Protein AF-A0A953S357-F1 (afdb_monomer)

Nearest PDB structures (foldseek):
  6xu2-assembly1_A  TM=4.384E-01  e=5.415E+00  Homo sapiens
  8tj5-assembly1_P  TM=4.574E-01  e=7.439E+00  Saccharomyces cerevisiae

Secondary structure (DSSP, 8-state):
-PPP-TT-S-HHHH-SEEEEEEEEEEE-PPPPTTSEEEEEEEEEEEEEEES--BT-SEEEEEEEEEEPPPTT-------GGGSS---TT-EEEEEE--S--BHHHHHSTTTEEEEEEHHHHHHHHHHHHHHHHH---HHHHHHHHHHTGGG--HHHHHHHHHHTTTTTTTSHHHHHHHHHHHH-TTS-HHHHHHHHHHHHHHHHH-TT--HHHHHHHHHHHHHHHT-GGGHHHHHHIIIIIHHHHHTTTSS-PPPHHHHTTT-TTHHHHHHHHHHH--SSS--HHHHHHHH--

Foldseek 3Di:
DAEADCPAPQLLRNFQWKFKKAWADKDWDDADPQQKTKIKTKIFTDDTLHHAADVRTDIEIDIDIAGEADPVRDDDPGFQVNVDDRDHGFIKMFGFDDPDRHPNVRRDRVGTPHIDGCQQPVVLSVVSVVCVVVVDQQLVVLQVCLVVQLVDHQSNLSVVLSCCVVNPCLDPSNVVSLLSSLLRLNHAQNSNVSSVVSLVCCCPPPPSDDPLSLLVVLLSLLSLLVHPNNVVCNQCSQAPVNCVSQVQPHPRGNALCNSCVVPVPSLVSSLVSLVPDDDDHDSVSVNVRSPDD

Radius of gyration: 22.9 Å; Cα contacts (8 Å, |Δi|>4): 482; chains: 1; bounding box: 54×47×58 Å

Mean predicted aligned error: 4.71 Å

Solvent-accessible surface area (backbone atoms only — not comparable to full-atom values): 16093 Å² total; per-residue (Å²): 104,63,64,75,37,82,88,47,87,15,65,73,30,30,24,48,31,30,32,37,33,32,28,71,38,64,50,65,66,76,69,41,97,85,40,34,37,65,28,40,41,32,32,34,44,73,42,72,79,34,63,71,47,63,76,64,60,51,79,39,69,52,68,38,78,30,44,63,80,48,92,88,66,55,85,65,91,62,51,35,73,34,77,50,92,82,48,64,70,43,46,32,35,41,30,11,52,60,90,62,35,44,58,55,57,40,71,28,66,89,15,32,70,41,62,41,50,32,94,70,39,49,70,36,56,51,50,48,33,48,46,53,63,68,59,63,58,44,36,59,50,29,53,58,42,43,82,47,27,65,73,59,40,53,71,38,46,40,39,52,47,69,41,35,73,84,48,43,49,74,41,68,65,27,39,53,22,50,48,51,35,61,64,32,70,56,31,42,60,70,38,36,51,54,50,48,53,38,55,49,48,47,66,77,68,43,97,67,68,55,72,68,57,57,24,54,49,53,53,48,53,44,55,38,59,65,33,76,67,36,55,94,46,38,53,53,39,57,61,42,51,48,37,62,73,36,24,64,97,53,95,68,53,61,52,48,59,69,48,28,62,91,38,72,70,51,55,59,50,41,52,51,42,56,68,69,59,81,70,91,51,71,55,62,69,60,55,52,46,68,67,47,126

pLDDT: mean 93.26, std 6.75, range [57.62, 98.44]

Structure (mmCIF, N/CA/C/O backbone):
data_AF-A0A953S357-F1
#
_entry.id   AF-A0A953S357-F1
#
loop_
_atom_site.group_PDB
_atom_site.id
_atom_site.type_symbol
_atom_site.label_atom_id
_atom_site.label_alt_id
_atom_site.label_comp_id
_atom_site.label_asym_id
_atom_site.label_entity_id
_atom_site.label_seq_id
_atom_site.pdbx_PDB_ins_code
_atom_site.Cartn_x
_atom_site.Cartn_y
_atom_site.Cartn_z
_atom_site.occupancy
_atom_site.B_iso_or_equiv
_atom_site.auth_seq_id
_atom_site.auth_comp_id
_atom_site.auth_asym_id
_atom_site.auth_atom_id
_atom_site.pdbx_PDB_model_num
ATOM 1 N N . MET A 1 1 ? -4.540 -18.378 9.657 1.00 87.56 1 MET A N 1
ATOM 2 C CA . MET A 1 1 ? -4.476 -17.196 10.551 1.00 87.56 1 MET A CA 1
ATOM 3 C C . MET A 1 1 ? -3.416 -16.255 9.998 1.00 87.56 1 MET A C 1
ATOM 5 O O . MET A 1 1 ? -2.389 -16.754 9.560 1.00 87.56 1 MET A O 1
ATOM 9 N N . ILE A 1 2 ? -3.645 -14.935 9.983 1.00 96.12 2 ILE A N 1
ATOM 10 C CA . ILE A 1 2 ? -2.621 -13.978 9.526 1.00 96.12 2 ILE A CA 1
ATOM 11 C C . ILE A 1 2 ? -1.460 -13.971 10.523 1.00 96.12 2 ILE A C 1
ATOM 13 O O . ILE A 1 2 ? -1.681 -13.749 11.712 1.00 96.12 2 ILE A O 1
ATOM 17 N N . ARG A 1 3 ? -0.229 -14.179 10.051 1.00 95.19 3 ARG A N 1
ATOM 18 C CA . ARG A 1 3 ? 0.970 -14.140 10.902 1.00 95.19 3 ARG A CA 1
ATOM 19 C C . ARG A 1 3 ? 1.281 -12.730 11.431 1.00 95.19 3 ARG A C 1
ATOM 21 O O . ARG A 1 3 ? 0.863 -11.718 10.861 1.00 95.19 3 ARG A O 1
ATOM 28 N N . LEU A 1 4 ? 2.028 -12.658 12.530 1.00 96.50 4 LEU A N 1
ATOM 29 C CA . LEU A 1 4 ? 2.524 -11.410 13.118 1.00 96.50 4 LEU A CA 1
ATOM 30 C C . LEU A 1 4 ? 3.978 -11.172 12.691 1.00 96.50 4 LEU A C 1
ATOM 32 O O . LEU A 1 4 ? 4.822 -12.038 12.898 1.00 96.50 4 LEU A O 1
ATOM 36 N N . VAL A 1 5 ? 4.267 -9.995 12.133 1.00 96.19 5 VAL A N 1
ATOM 37 C CA . VAL A 1 5 ? 5.635 -9.540 11.822 1.00 96.19 5 VAL A CA 1
ATOM 38 C C . VAL A 1 5 ? 5.816 -8.153 12.451 1.00 96.19 5 VAL A C 1
ATOM 40 O O . VAL A 1 5 ? 5.382 -7.168 11.853 1.00 96.19 5 VAL A O 1
ATOM 43 N N . PRO A 1 6 ? 6.380 -8.055 13.672 1.00 93.25 6 PRO A N 1
ATOM 44 C CA . PRO A 1 6 ? 6.343 -6.829 14.479 1.00 93.25 6 PRO A CA 1
ATOM 45 C C . PRO A 1 6 ? 6.944 -5.581 13.826 1.00 93.25 6 PRO A C 1
ATOM 47 O O . PRO A 1 6 ? 6.448 -4.483 14.094 1.00 93.25 6 PRO A O 1
ATOM 50 N N . ASP A 1 7 ? 7.963 -5.770 12.983 1.00 93.00 7 ASP A N 1
ATOM 51 C CA . ASP A 1 7 ? 8.730 -4.706 12.320 1.00 93.00 7 ASP A CA 1
ATOM 52 C C . ASP A 1 7 ? 8.303 -4.480 10.860 1.00 93.00 7 ASP A C 1
ATOM 54 O O . ASP A 1 7 ? 8.946 -3.737 10.118 1.00 93.00 7 ASP A O 1
ATOM 58 N N . SER A 1 8 ? 7.214 -5.124 10.426 1.00 93.88 8 SER A N 1
ATOM 59 C CA . SER A 1 8 ? 6.689 -4.945 9.075 1.00 93.88 8 SER A CA 1
ATOM 60 C C . SER A 1 8 ? 6.067 -3.563 8.899 1.00 93.88 8 SER A C 1
ATOM 62 O O . SER A 1 8 ? 5.368 -3.050 9.777 1.00 93.88 8 SER A O 1
ATOM 64 N N . ARG A 1 9 ? 6.245 -2.981 7.709 1.00 92.38 9 ARG A N 1
ATOM 65 C CA . ARG A 1 9 ? 5.577 -1.720 7.341 1.00 92.38 9 ARG A CA 1
ATOM 66 C C . ARG A 1 9 ? 4.091 -1.925 7.068 1.00 92.38 9 ARG A C 1
ATOM 68 O O . ARG A 1 9 ? 3.310 -0.985 7.185 1.00 92.38 9 ARG A O 1
ATOM 75 N N . SER A 1 10 ? 3.680 -3.152 6.744 1.00 96.31 10 SER A N 1
ATOM 76 C CA . SER A 1 10 ? 2.277 -3.508 6.542 1.00 96.31 10 SER A CA 1
ATOM 77 C C . SER A 1 10 ? 1.540 -3.493 7.868 1.00 96.31 10 SER A C 1
ATOM 79 O O . SER A 1 10 ? 1.834 -4.287 8.766 1.00 96.31 10 SER A O 1
ATOM 81 N N . VAL A 1 11 ? 0.519 -2.639 7.967 1.00 96.81 11 VAL A N 1
ATOM 82 C CA . VAL A 1 11 ? -0.352 -2.581 9.147 1.00 96.81 11 VAL A CA 1
ATOM 83 C C . VAL A 1 11 ? -1.014 -3.938 9.441 1.00 96.81 11 VAL A C 1
ATOM 85 O O . VAL A 1 11 ? -1.115 -4.332 10.598 1.00 96.81 11 VAL A O 1
ATOM 88 N N . ILE A 1 12 ? -1.373 -4.709 8.406 1.00 98.00 12 ILE A N 1
ATOM 89 C CA . ILE A 1 12 ? -1.971 -6.046 8.555 1.00 98.00 12 ILE A CA 1
ATOM 90 C C . ILE A 1 12 ? -1.002 -7.013 9.254 1.00 98.00 12 ILE A C 1
ATOM 92 O O . ILE A 1 12 ? -1.409 -7.780 10.133 1.00 98.00 12 ILE A O 1
ATOM 96 N N . LEU A 1 13 ? 0.278 -6.999 8.867 1.00 97.19 13 LEU A N 1
ATOM 97 C CA . LEU A 1 13 ? 1.281 -7.916 9.413 1.00 97.19 13 LEU A CA 1
ATOM 98 C C . LEU A 1 13 ? 1.724 -7.518 10.822 1.00 97.19 13 LEU A C 1
ATOM 100 O O . LEU A 1 13 ? 1.810 -8.399 11.676 1.00 97.19 13 LEU A O 1
ATOM 104 N N . GLN A 1 14 ? 1.953 -6.229 11.086 1.00 96.88 14 GLN A N 1
ATOM 105 C CA . GLN A 1 14 ? 2.438 -5.760 12.395 1.00 96.88 14 GLN A CA 1
ATOM 106 C C . GLN A 1 14 ? 1.361 -5.715 13.487 1.00 96.88 14 GLN A C 1
ATOM 108 O O . GLN A 1 14 ? 1.691 -5.681 14.674 1.00 96.88 14 GLN A O 1
ATOM 113 N N . SER A 1 15 ? 0.078 -5.688 13.115 1.00 98.19 15 SER A N 1
ATOM 114 C CA . SER A 1 15 ? -1.015 -5.690 14.085 1.00 98.19 15 SER A CA 1
ATOM 115 C C . SER A 1 15 ? -1.108 -7.019 14.823 1.00 98.19 15 SER A C 1
ATOM 117 O O . SER A 1 15 ? -1.149 -8.079 14.196 1.00 98.19 15 SER A O 1
ATOM 119 N N . THR A 1 16 ? -1.197 -6.964 16.152 1.00 98.00 16 THR A N 1
ATOM 120 C CA . THR A 1 16 ? -1.493 -8.139 16.985 1.00 98.00 16 THR A CA 1
ATOM 121 C C . THR A 1 16 ? -2.975 -8.495 16.920 1.00 98.00 16 THR A C 1
ATOM 123 O O . THR A 1 16 ? -3.316 -9.674 16.919 1.00 98.00 16 THR A O 1
ATOM 126 N N . HIS A 1 17 ? -3.837 -7.484 16.770 1.00 98.00 17 HIS A N 1
ATOM 127 C CA . HIS A 1 17 ? -5.280 -7.647 16.630 1.00 98.00 17 HIS A CA 1
ATOM 128 C C . HIS A 1 17 ? -5.806 -6.836 15.449 1.00 98.00 17 HIS A C 1
ATOM 130 O O . HIS A 1 17 ? -5.358 -5.711 15.205 1.00 98.00 17 HIS A O 1
ATOM 136 N N . ILE A 1 18 ? -6.774 -7.404 14.735 1.00 98.38 18 ILE A N 1
ATOM 137 C CA . ILE A 1 18 ? -7.563 -6.697 13.728 1.00 98.38 18 ILE A CA 1
ATOM 138 C C . ILE A 1 18 ? -9.023 -7.031 13.996 1.00 98.38 18 ILE A C 1
ATOM 140 O O . ILE A 1 18 ? -9.388 -8.207 14.022 1.00 98.38 18 ILE A O 1
ATOM 144 N N . VAL A 1 19 ? -9.849 -6.012 14.203 1.00 97.50 19 VAL A N 1
ATOM 145 C CA . VAL A 1 19 ? -11.263 -6.194 14.549 1.00 97.50 19 VAL A CA 1
ATOM 146 C C . VAL A 1 19 ? -12.168 -5.358 13.665 1.00 97.50 19 VAL A C 1
ATOM 148 O O . VAL A 1 19 ? -11.816 -4.241 13.289 1.00 97.50 19 VAL A O 1
ATOM 151 N N . LEU A 1 20 ? -13.341 -5.904 13.360 1.00 97.62 20 LEU A N 1
ATOM 152 C CA . LEU A 1 20 ? -14.461 -5.179 12.779 1.00 97.62 20 LEU A CA 1
ATOM 153 C C . LEU A 1 20 ? -15.399 -4.753 13.906 1.00 97.62 20 LEU A C 1
ATOM 155 O O . LEU A 1 20 ? -15.854 -5.577 14.703 1.00 97.62 20 LEU A O 1
ATOM 159 N N . VAL A 1 21 ? -15.708 -3.465 13.952 1.00 97.31 21 VAL A N 1
ATOM 160 C CA . VAL A 1 21 ? -16.602 -2.874 14.947 1.00 97.31 21 VAL A CA 1
ATOM 161 C C . VAL A 1 21 ? -17.662 -2.025 14.263 1.00 97.31 21 VAL A C 1
ATOM 163 O O . VAL A 1 21 ? -17.455 -1.525 13.156 1.00 97.31 21 VAL A O 1
ATOM 166 N N . ARG A 1 22 ? -18.777 -1.803 14.954 1.00 97.56 22 ARG A N 1
ATOM 167 C CA . ARG A 1 22 ? -19.749 -0.768 14.598 1.00 97.56 22 ARG A CA 1
ATOM 168 C C . ARG A 1 22 ? -19.865 0.234 15.725 1.00 97.56 22 ARG A C 1
ATOM 170 O O . ARG A 1 22 ? -20.040 -0.147 16.878 1.00 97.56 22 ARG A O 1
ATOM 177 N N . VAL A 1 23 ? -19.796 1.509 15.385 1.00 97.44 23 VAL A N 1
ATOM 178 C CA . VAL A 1 23 ? -19.992 2.598 16.335 1.00 97.44 23 VAL A CA 1
ATOM 179 C C . VAL A 1 23 ? -21.466 2.653 16.718 1.00 97.44 23 VAL A C 1
ATOM 181 O O . VAL A 1 23 ? -22.320 2.852 15.857 1.00 97.44 23 VAL A O 1
ATOM 184 N N . THR A 1 24 ? -21.789 2.467 17.994 1.00 98.00 24 THR A N 1
ATOM 185 C CA . THR A 1 24 ? -23.176 2.532 18.484 1.00 98.00 24 THR A CA 1
ATOM 186 C C . THR A 1 24 ? -23.509 3.896 19.064 1.00 98.00 24 THR A C 1
ATOM 188 O O . THR A 1 24 ? -24.662 4.321 18.994 1.00 98.00 24 THR A O 1
ATOM 191 N N . ARG A 1 25 ? -22.513 4.607 19.603 1.00 97.69 25 ARG A N 1
ATOM 192 C CA . ARG A 1 25 ? -22.691 5.955 20.141 1.00 97.69 25 ARG A CA 1
ATOM 193 C C . ARG A 1 25 ? -21.384 6.734 20.119 1.00 97.69 25 ARG A C 1
ATOM 195 O O . ARG A 1 25 ? -20.327 6.194 20.436 1.00 97.69 25 ARG A O 1
ATOM 202 N N . VAL A 1 26 ? -21.482 8.023 19.812 1.00 96.81 26 VAL A N 1
ATOM 203 C CA . VAL A 1 26 ? -20.388 8.987 19.957 1.00 96.81 26 VAL A CA 1
ATOM 204 C C . VAL A 1 26 ? -20.902 10.182 20.739 1.00 96.81 26 VAL A C 1
ATOM 206 O O . VAL A 1 26 ? -21.877 10.818 20.344 1.00 96.81 26 VAL A O 1
ATOM 209 N N . GLU A 1 27 ? -20.237 10.496 21.843 1.00 96.88 27 GLU A N 1
ATOM 210 C CA . GLU A 1 27 ? -20.423 11.746 22.570 1.00 96.88 27 GLU A CA 1
ATOM 211 C C . GLU A 1 27 ? -19.130 12.545 22.473 1.00 96.88 27 GLU A C 1
ATOM 213 O O . GLU A 1 27 ? -18.151 12.259 23.163 1.00 96.88 27 GLU A O 1
ATOM 218 N N . ALA A 1 28 ? -19.115 13.539 21.594 1.00 94.56 28 ALA A N 1
ATOM 219 C CA . ALA A 1 28 ? -17.962 14.399 21.396 1.00 94.56 28 ALA A CA 1
ATOM 220 C C . ALA A 1 28 ? -18.359 15.851 21.696 1.00 94.56 28 ALA A C 1
ATOM 222 O O . ALA A 1 28 ? -19.161 16.418 20.950 1.00 94.56 28 ALA A O 1
ATOM 223 N N . PRO A 1 29 ? -17.837 16.466 22.773 1.00 94.75 29 PRO A N 1
ATOM 224 C CA . PRO A 1 29 ? -18.114 17.863 23.069 1.00 94.75 29 PRO A CA 1
ATOM 225 C C . PRO A 1 29 ? -17.507 18.782 21.999 1.00 94.75 29 PRO A C 1
ATOM 227 O O . PRO A 1 29 ? -16.741 18.353 21.125 1.00 94.75 29 PRO A O 1
ATOM 230 N N . ALA A 1 30 ? -17.849 20.070 22.076 1.00 94.38 30 ALA A N 1
ATOM 231 C CA . ALA A 1 30 ? -17.204 21.091 21.262 1.00 94.38 30 ALA A CA 1
ATOM 232 C C . ALA A 1 30 ? -15.681 21.078 21.478 1.00 94.38 30 ALA A C 1
ATOM 234 O O . ALA A 1 30 ? -15.189 20.740 22.557 1.00 94.38 30 ALA A O 1
ATOM 235 N N . TRP A 1 31 ? -14.938 21.438 20.433 1.00 93.25 31 TRP A N 1
ATOM 236 C CA . TRP A 1 31 ? -13.488 21.570 20.511 1.00 93.25 31 TRP A CA 1
ATOM 237 C C . TRP A 1 31 ? -13.097 22.649 21.523 1.00 93.25 31 TRP A C 1
ATOM 239 O O . TRP A 1 31 ? -13.702 23.721 21.558 1.00 93.25 31 TRP A O 1
ATOM 249 N N . SER A 1 32 ? -12.073 22.366 22.328 1.00 93.38 32 SER A N 1
ATOM 250 C CA . SER A 1 32 ? -11.460 23.359 23.207 1.00 93.38 32 SER A CA 1
ATOM 251 C C . SER A 1 32 ? -10.723 24.434 22.395 1.00 93.38 32 SER A C 1
ATOM 253 O O . SER A 1 32 ? -10.443 24.256 21.205 1.00 93.38 32 SER A O 1
ATOM 255 N N . ALA A 1 33 ? -10.333 25.530 23.054 1.00 90.75 33 ALA A N 1
ATOM 256 C CA . ALA A 1 33 ? -9.447 26.536 22.459 1.00 90.75 33 ALA A CA 1
ATOM 257 C C . ALA A 1 33 ? -8.092 25.940 22.019 1.00 90.75 33 ALA A C 1
ATOM 259 O O . ALA A 1 33 ? -7.505 26.383 21.037 1.00 90.75 33 ALA A O 1
ATOM 260 N N . GLU A 1 34 ? -7.638 24.877 22.689 1.00 88.62 34 GLU A N 1
ATOM 261 C CA . GLU A 1 34 ? -6.422 24.124 22.354 1.00 88.62 34 GLU A CA 1
ATOM 262 C C . GLU A 1 34 ? -6.630 23.114 21.214 1.00 88.62 34 GLU A C 1
ATOM 264 O O . GLU A 1 34 ? -5.739 22.315 20.910 1.00 88.62 34 GLU A O 1
ATOM 269 N N . ARG A 1 35 ? -7.809 23.127 20.576 1.00 90.50 35 ARG A N 1
ATOM 270 C CA . ARG A 1 35 ? -8.179 22.237 19.466 1.00 90.50 35 ARG A CA 1
ATOM 271 C C . ARG A 1 35 ? -8.125 20.754 19.843 1.00 90.50 35 ARG A C 1
ATOM 273 O O . ARG A 1 35 ? -7.852 19.888 19.008 1.00 90.50 35 ARG A O 1
ATOM 280 N N . THR A 1 36 ? -8.408 20.465 21.106 1.00 91.94 36 THR A N 1
ATOM 281 C CA . THR A 1 36 ? -8.505 19.122 21.681 1.00 91.94 36 THR A CA 1
ATOM 282 C C . THR A 1 36 ? -9.921 18.875 22.195 1.00 91.94 36 THR A C 1
ATOM 284 O O . THR A 1 36 ? -10.661 19.811 22.502 1.00 91.94 36 THR A O 1
ATOM 287 N N . ARG A 1 37 ? -10.330 17.611 22.278 1.00 93.25 37 ARG A N 1
ATOM 288 C CA . ARG A 1 37 ? -11.551 17.201 22.988 1.00 93.25 37 ARG A CA 1
ATOM 289 C C . ARG A 1 37 ? -11.425 15.765 23.477 1.00 93.25 37 ARG A C 1
ATOM 291 O O . ARG A 1 37 ? -10.661 14.995 22.905 1.00 93.25 37 ARG A O 1
ATOM 298 N N . ILE A 1 38 ? -12.203 15.394 24.487 1.00 94.94 38 ILE A N 1
ATOM 299 C CA . ILE A 1 38 ? -12.351 13.998 24.916 1.00 94.94 38 ILE A CA 1
ATOM 300 C C . ILE A 1 38 ? -13.686 13.496 24.381 1.00 94.94 38 ILE A C 1
ATOM 302 O O . ILE A 1 38 ? -14.737 13.992 24.782 1.00 94.94 38 ILE A O 1
ATOM 306 N N . ALA A 1 39 ? -13.641 12.548 23.450 1.00 94.50 39 ALA A N 1
ATOM 307 C CA . ALA A 1 39 ? -14.825 11.889 22.922 1.00 94.50 39 ALA A CA 1
ATOM 308 C C . ALA A 1 39 ? -15.055 10.570 23.664 1.00 94.50 39 ALA A C 1
ATOM 310 O O . ALA A 1 39 ? -14.130 9.769 23.817 1.00 94.50 39 ALA A O 1
ATOM 311 N N . ARG A 1 40 ? -16.294 10.326 24.094 1.00 96.00 40 ARG A N 1
ATOM 312 C CA . ARG A 1 40 ? -16.720 9.025 24.617 1.00 96.00 40 ARG A CA 1
ATOM 313 C C . ARG A 1 40 ? -17.305 8.220 23.477 1.00 96.00 40 ARG A C 1
ATOM 315 O O . ARG A 1 40 ? -18.247 8.664 22.818 1.00 96.00 40 ARG A O 1
ATOM 322 N N . ILE A 1 41 ? -16.730 7.052 23.239 1.00 96.19 41 ILE A N 1
ATOM 323 C CA . ILE A 1 41 ? -17.108 6.191 22.127 1.00 96.19 41 ILE A CA 1
ATOM 324 C C . ILE A 1 41 ? -17.646 4.886 22.695 1.00 96.19 41 ILE A C 1
ATOM 326 O O . ILE A 1 41 ? -17.040 4.257 23.564 1.00 96.19 41 ILE A O 1
ATOM 330 N N . GLU A 1 42 ? -18.800 4.486 22.174 1.00 97.19 42 GLU A N 1
ATOM 331 C CA . GLU A 1 42 ? -19.356 3.160 22.360 1.00 97.19 42 GLU A CA 1
ATOM 332 C C . GLU A 1 42 ? -19.328 2.416 21.024 1.00 97.19 42 GLU A C 1
ATOM 334 O O . GLU A 1 42 ? -19.777 2.925 19.991 1.00 97.19 42 GLU A O 1
ATOM 339 N N . LEU A 1 43 ? -18.775 1.208 21.050 1.00 96.62 43 LEU A N 1
ATOM 340 C CA . LEU A 1 43 ? -18.666 0.321 19.902 1.00 96.62 43 LEU A CA 1
ATOM 341 C C . LEU A 1 43 ? -19.316 -1.018 20.224 1.00 96.62 43 LEU A C 1
ATOM 343 O O . LEU A 1 43 ? -19.245 -1.489 21.355 1.00 96.62 43 LEU A O 1
ATOM 347 N N . ASN A 1 44 ? -19.846 -1.682 19.207 1.00 97.06 44 ASN A N 1
ATOM 348 C CA . ASN A 1 44 ? -20.120 -3.109 19.244 1.00 97.06 44 ASN A CA 1
ATOM 349 C C . ASN A 1 44 ? -19.033 -3.857 18.465 1.00 97.06 44 ASN A C 1
ATOM 351 O O . ASN A 1 44 ? -18.786 -3.544 17.295 1.00 97.06 44 ASN A O 1
ATOM 355 N N . LEU A 1 45 ? -18.397 -4.840 19.100 1.00 96.50 45 LEU A N 1
ATOM 356 C CA . LEU A 1 45 ? -17.451 -5.738 18.439 1.00 96.50 45 LEU A CA 1
ATOM 357 C C . LEU A 1 45 ? -18.223 -6.748 17.580 1.00 96.50 45 LEU A C 1
ATOM 359 O O . LEU A 1 45 ? -18.975 -7.561 18.113 1.00 96.50 45 LEU A O 1
ATOM 363 N N . ILE A 1 46 ? -18.047 -6.673 16.257 1.00 96.12 46 ILE A N 1
ATOM 364 C CA . ILE A 1 46 ? -18.747 -7.531 15.288 1.00 96.12 46 ILE A CA 1
ATOM 365 C C . ILE A 1 46 ? -17.948 -8.806 15.025 1.00 96.12 46 ILE A C 1
ATOM 367 O O . ILE A 1 46 ? -18.500 -9.901 15.068 1.00 96.12 46 ILE A O 1
ATOM 371 N N . GLU A 1 47 ? -16.662 -8.662 14.706 1.00 95.69 47 GLU A N 1
ATOM 372 C CA . GLU A 1 47 ? -15.819 -9.775 14.265 1.00 95.69 47 GLU A CA 1
ATOM 373 C C . GLU A 1 47 ? -14.364 -9.539 14.683 1.00 95.69 47 GLU A C 1
ATOM 375 O O . GLU A 1 47 ? -13.839 -8.427 14.574 1.00 95.69 47 GLU A O 1
ATOM 380 N N . VAL A 1 48 ? -13.688 -10.604 15.117 1.00 96.44 48 VAL A N 1
ATOM 381 C CA . VAL A 1 48 ? -12.234 -10.618 15.307 1.00 96.44 48 VAL A CA 1
ATOM 382 C C . VAL A 1 48 ? -11.598 -11.236 14.065 1.00 96.44 48 VAL A C 1
ATOM 384 O O . VAL A 1 48 ? -11.671 -12.442 13.853 1.00 96.44 48 VAL A O 1
ATOM 387 N N . LEU A 1 49 ? -10.979 -10.401 13.231 1.00 97.00 49 LEU A N 1
ATOM 388 C CA . LEU A 1 49 ? -10.347 -10.808 11.969 1.00 97.00 49 LEU A CA 1
ATOM 389 C C . LEU A 1 49 ? -8.931 -11.371 12.190 1.00 97.00 49 LEU A C 1
ATOM 391 O O . LEU A 1 49 ? -8.434 -12.167 11.391 1.00 97.00 49 LEU A O 1
ATOM 395 N N . LYS A 1 50 ? -8.258 -10.933 13.261 1.00 97.31 50 LYS A N 1
ATOM 396 C CA . LYS A 1 50 ? -6.928 -11.391 13.690 1.00 97.31 50 LYS A CA 1
ATOM 397 C C . LYS A 1 50 ? -6.774 -11.202 15.201 1.00 97.31 50 LYS A C 1
ATOM 399 O O . LYS A 1 50 ? -7.210 -10.178 15.726 1.00 97.31 50 LYS A O 1
ATOM 404 N N . GLY A 1 51 ? -6.075 -12.130 15.854 1.00 96.06 51 GLY A N 1
ATOM 405 C CA . GLY A 1 51 ? -5.807 -12.106 17.295 1.00 96.06 51 GLY A CA 1
ATOM 406 C C . GLY A 1 51 ? -6.899 -12.797 18.113 1.00 96.06 51 GLY A C 1
ATOM 407 O O . GLY A 1 51 ? -7.840 -13.357 17.555 1.00 96.06 51 GLY A O 1
ATOM 408 N N . GLU A 1 52 ? -6.764 -12.764 19.437 1.00 95.19 52 GLU A N 1
ATOM 409 C CA . GLU A 1 52 ? -7.713 -13.371 20.376 1.00 95.19 52 GLU A CA 1
ATOM 410 C C . GLU A 1 52 ? -8.200 -12.320 21.370 1.00 95.19 52 GLU A C 1
ATOM 412 O O . GLU A 1 52 ? -7.395 -11.645 22.007 1.00 95.19 52 GLU A O 1
ATOM 417 N N . ILE A 1 53 ? -9.518 -12.211 21.540 1.00 94.38 53 ILE A N 1
ATOM 418 C CA . ILE A 1 53 ? -10.135 -11.291 22.499 1.00 94.38 53 ILE A CA 1
ATOM 419 C C . ILE A 1 53 ? -10.958 -12.097 23.498 1.00 94.38 53 ILE A C 1
ATOM 421 O O . ILE A 1 53 ? -11.814 -12.896 23.115 1.00 94.38 53 ILE A O 1
ATOM 425 N N . VAL A 1 54 ? -10.701 -11.877 24.788 1.00 90.00 54 VAL A N 1
ATOM 426 C CA . VAL A 1 54 ? -11.482 -12.474 25.875 1.00 90.00 54 VAL A CA 1
ATOM 427 C C . VAL A 1 54 ? -12.886 -11.883 25.828 1.00 90.00 54 VAL A C 1
ATOM 429 O O . VAL A 1 54 ? -13.040 -10.664 25.837 1.00 90.00 54 VAL A O 1
ATOM 432 N N . ASN A 1 55 ? -13.902 -12.749 25.779 1.00 74.19 55 ASN A N 1
ATOM 433 C CA . ASN A 1 55 ? -15.299 -12.357 25.570 1.00 74.19 55 ASN A CA 1
ATOM 434 C C . ASN A 1 55 ? -15.465 -11.532 24.278 1.00 74.19 55 ASN A C 1
ATOM 436 O O . ASN A 1 55 ? -15.995 -10.426 24.305 1.00 74.19 55 ASN A O 1
ATOM 440 N N . GLY A 1 56 ? -14.969 -12.071 23.154 1.00 66.06 56 GLY A N 1
ATOM 441 C CA . GLY A 1 56 ? -14.840 -11.435 21.830 1.00 66.06 56 GLY A CA 1
ATOM 442 C C . GLY A 1 56 ? -16.126 -10.981 21.121 1.00 66.06 56 GLY A C 1
ATOM 443 O O . GLY A 1 56 ? -16.127 -10.841 19.902 1.00 66.06 56 GLY A O 1
ATOM 444 N N . SER A 1 57 ? -17.201 -10.727 21.861 1.00 75.56 57 SER A N 1
ATOM 445 C CA . SER A 1 57 ? -18.433 -10.103 21.388 1.00 75.56 57 SER A CA 1
ATOM 446 C C . SER A 1 57 ? -18.990 -9.192 22.476 1.00 75.56 57 SER A C 1
ATOM 448 O O . SER A 1 57 ? -19.049 -9.592 23.640 1.00 75.56 57 SER A O 1
ATOM 450 N N . GLY A 1 58 ? -19.459 -8.008 22.096 1.00 85.25 58 GLY A N 1
ATOM 451 C CA . GLY A 1 58 ? -20.193 -7.136 23.005 1.00 85.25 58 GLY A CA 1
ATOM 452 C C . GLY A 1 58 ? -19.866 -5.660 22.857 1.00 85.25 58 GLY A C 1
ATOM 453 O O . GLY A 1 58 ? -19.052 -5.236 22.032 1.00 85.25 58 GLY A O 1
ATOM 454 N N . THR A 1 59 ? -20.544 -4.882 23.693 1.00 93.50 59 THR A N 1
ATOM 455 C CA . THR A 1 59 ? -20.408 -3.433 23.753 1.00 93.50 59 THR A CA 1
ATOM 456 C C . THR A 1 59 ? -19.148 -3.039 24.517 1.00 93.50 59 THR A C 1
ATOM 458 O O . THR A 1 59 ? -18.939 -3.460 25.654 1.00 93.50 59 THR A O 1
ATOM 461 N N . VAL A 1 60 ? -18.335 -2.180 23.911 1.00 94.31 60 VAL A N 1
ATOM 462 C CA . VAL A 1 60 ? -17.109 -1.629 24.489 1.00 94.31 60 VAL A CA 1
ATOM 463 C C . VAL A 1 60 ? -17.254 -0.119 24.590 1.00 94.31 60 VAL A C 1
ATOM 465 O O . VAL A 1 60 ? -17.613 0.541 23.617 1.00 94.31 60 VAL A O 1
ATOM 468 N N . ARG A 1 61 ? -16.963 0.428 25.771 1.00 94.75 61 ARG A N 1
ATOM 469 C CA . ARG A 1 61 ? -16.977 1.868 26.052 1.00 94.75 61 ARG A CA 1
ATOM 470 C C . ARG A 1 61 ? -15.587 2.322 26.441 1.00 94.75 61 ARG A C 1
ATOM 472 O O . ARG A 1 61 ? -14.949 1.681 27.273 1.00 94.75 61 ARG A O 1
ATOM 479 N N . PHE A 1 62 ? -15.141 3.423 25.862 1.00 93.31 62 PHE A N 1
ATOM 480 C CA . PHE A 1 62 ? -13.857 4.027 26.187 1.00 93.31 62 PHE A CA 1
ATOM 481 C C . PHE A 1 62 ? -13.861 5.507 25.814 1.00 93.31 62 PHE A C 1
ATOM 483 O O . PHE A 1 62 ? -14.718 5.991 25.070 1.00 93.31 62 PHE A O 1
ATOM 490 N N . GLU A 1 63 ? -12.891 6.228 26.358 1.00 94.00 63 GLU A N 1
ATOM 491 C CA . GLU A 1 63 ? -12.656 7.629 26.044 1.00 94.00 63 GLU A CA 1
ATOM 492 C C . GLU A 1 63 ? -11.427 7.751 25.145 1.00 94.00 63 GLU A C 1
ATOM 494 O O . GLU A 1 63 ? -10.446 7.016 25.299 1.00 94.00 63 GLU A O 1
ATOM 499 N N . VAL A 1 64 ? -11.482 8.682 24.197 1.00 93.25 64 VAL A N 1
ATOM 500 C CA . VAL A 1 64 ? -10.349 9.033 23.343 1.00 93.25 64 VAL A CA 1
ATOM 501 C C . VAL A 1 64 ? -10.153 10.536 23.331 1.00 93.25 64 VAL A C 1
ATOM 503 O O . VAL A 1 64 ? -11.097 11.313 23.185 1.00 93.25 64 VAL A O 1
ATOM 506 N N . THR A 1 65 ? -8.903 10.955 23.435 1.00 92.69 65 THR A N 1
ATOM 507 C CA . THR A 1 65 ? -8.510 12.340 23.218 1.00 92.69 65 THR A CA 1
ATOM 508 C C . THR A 1 65 ? -8.383 12.563 21.721 1.00 92.69 65 THR A C 1
ATOM 510 O O . THR A 1 65 ? -7.502 11.994 21.086 1.00 92.69 65 THR A O 1
ATOM 513 N N . GLN A 1 66 ? -9.236 13.394 21.137 1.00 91.38 66 GLN A N 1
ATOM 514 C CA . GLN A 1 66 ? -9.115 13.812 19.744 1.00 91.38 66 GLN A CA 1
ATOM 515 C C . GLN A 1 66 ? -8.406 15.162 19.645 1.00 91.38 66 GLN A C 1
ATOM 517 O O . GLN A 1 66 ? -8.541 16.011 20.531 1.00 91.38 66 GLN A O 1
ATOM 522 N N . ARG A 1 67 ? -7.680 15.373 18.545 1.00 90.31 67 ARG A N 1
ATOM 523 C CA . ARG A 1 67 ? -6.992 16.631 18.241 1.00 90.31 67 ARG A CA 1
ATOM 524 C C . ARG A 1 67 ? -7.208 17.028 16.784 1.00 90.31 67 ARG A C 1
ATOM 526 O O . ARG A 1 67 ? -7.056 16.192 15.896 1.00 90.31 67 ARG A O 1
ATOM 533 N N . LEU A 1 68 ? -7.558 18.289 16.530 1.00 87.31 68 LEU A N 1
ATOM 534 C CA . LEU A 1 68 ? -7.595 18.797 15.155 1.00 87.31 68 LEU A CA 1
ATOM 535 C C . LEU A 1 68 ? -6.170 18.949 14.606 1.00 87.31 68 LEU A C 1
ATOM 537 O O . LEU A 1 68 ? -5.251 19.218 15.382 1.00 87.31 68 LEU A O 1
ATOM 541 N N . PRO A 1 69 ? -5.987 18.854 13.277 1.00 82.06 69 PRO A N 1
ATOM 542 C CA . PRO A 1 69 ? -4.728 19.218 12.637 1.00 82.06 69 PRO A CA 1
ATOM 543 C C . PRO A 1 69 ? -4.276 20.622 13.045 1.00 82.06 69 PRO A C 1
ATOM 545 O O . PRO A 1 69 ? -5.115 21.495 13.292 1.00 82.06 69 PRO A O 1
ATOM 548 N N . ASP A 1 70 ? -2.965 20.836 13.095 1.00 77.50 70 ASP A N 1
ATOM 549 C CA . ASP A 1 70 ? -2.384 22.156 13.318 1.00 77.50 70 ASP A CA 1
ATOM 550 C C . ASP A 1 70 ? -2.763 23.102 12.158 1.00 77.50 70 ASP A C 1
ATOM 552 O O . ASP A 1 70 ? -2.705 22.682 10.997 1.00 77.50 70 ASP A O 1
ATOM 556 N N . PRO A 1 71 ? -3.193 24.350 12.425 1.00 75.19 71 PRO A N 1
ATOM 557 C CA . PRO A 1 71 ? -3.498 25.314 11.367 1.00 75.19 71 PRO A CA 1
ATOM 558 C C . PRO A 1 71 ? -2.289 25.676 10.490 1.00 75.19 71 PRO A C 1
ATOM 560 O O . PRO A 1 71 ? -2.485 26.005 9.323 1.00 75.19 71 PRO A O 1
ATOM 563 N N . GLU A 1 72 ? -1.065 25.580 11.009 1.00 77.00 72 GLU A N 1
ATOM 564 C CA . GLU A 1 72 ? 0.181 25.813 10.266 1.00 77.00 72 GLU A CA 1
ATOM 565 C C . GLU A 1 72 ? 0.620 24.576 9.459 1.00 77.00 72 GLU A C 1
ATOM 567 O O . GLU A 1 72 ? 1.644 24.591 8.780 1.00 77.00 72 GLU A O 1
ATOM 572 N N . GLY A 1 73 ? -0.168 23.493 9.495 1.00 65.38 73 GLY A N 1
ATOM 573 C CA . GLY A 1 73 ? 0.068 22.288 8.702 1.00 65.38 73 GLY A CA 1
ATOM 574 C C . GLY A 1 73 ? 1.154 21.370 9.260 1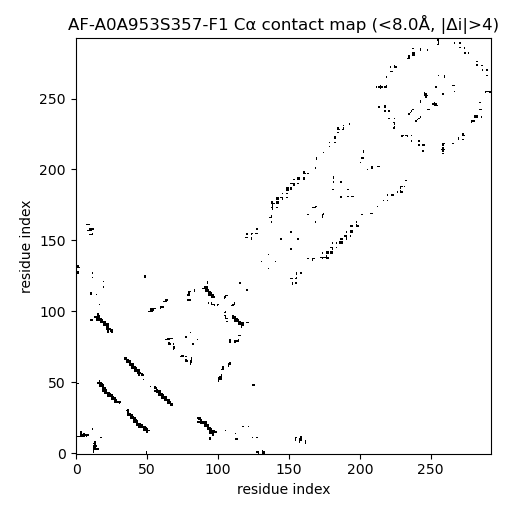.00 65.38 73 GLY A C 1
ATOM 575 O O . GLY A 1 73 ? 1.495 20.375 8.616 1.00 65.38 73 GLY A O 1
ATOM 576 N N . TYR A 1 74 ? 1.682 21.651 10.456 1.00 66.06 74 TYR A N 1
ATOM 577 C CA . TYR A 1 74 ? 2.623 20.747 11.103 1.00 66.06 74 TYR A CA 1
ATOM 578 C C . TYR A 1 74 ? 1.934 19.425 11.477 1.00 66.06 74 TYR A C 1
ATOM 580 O O . TYR A 1 74 ? 0.860 19.425 12.091 1.00 66.06 74 TYR A O 1
ATOM 588 N N . PRO A 1 75 ? 2.538 18.273 11.136 1.00 57.62 75 PRO A N 1
ATOM 589 C CA . PRO A 1 75 ? 2.001 16.975 11.499 1.00 57.62 75 PRO A CA 1
ATOM 590 C C . PRO A 1 75 ? 2.191 16.757 13.003 1.00 57.62 75 PRO A C 1
ATOM 592 O O . PRO A 1 75 ? 3.194 16.200 13.446 1.00 57.62 75 PRO A O 1
ATOM 595 N N . TYR A 1 76 ? 1.224 17.182 13.815 1.00 58.53 76 TYR A N 1
ATOM 596 C CA . TYR A 1 76 ? 1.124 16.654 15.171 1.00 58.53 76 TYR A CA 1
ATOM 597 C C . TYR A 1 76 ? 0.884 15.141 15.080 1.00 58.53 76 TYR A C 1
ATOM 599 O O . TYR A 1 76 ? 0.122 14.708 14.208 1.00 58.53 76 TYR A O 1
ATOM 607 N N . PRO A 1 77 ? 1.490 14.317 15.958 1.00 60.59 77 PRO A N 1
ATOM 608 C CA . PRO A 1 77 ? 1.139 12.909 16.062 1.00 60.59 77 PRO A CA 1
ATOM 609 C C . PRO A 1 77 ? -0.313 12.796 16.535 1.00 60.59 77 PRO A C 1
ATOM 611 O O . PRO A 1 77 ? -0.618 12.722 17.724 1.00 60.59 77 PRO A O 1
ATOM 614 N N . ASN A 1 78 ? -1.226 12.821 15.573 1.00 67.25 78 ASN A N 1
ATOM 615 C CA . ASN A 1 78 ? -2.624 12.538 15.785 1.00 67.25 78 ASN A CA 1
ATOM 616 C C . ASN A 1 78 ? -2.749 11.032 15.999 1.00 67.25 78 ASN A C 1
ATOM 618 O O . ASN A 1 78 ? -2.268 10.228 15.199 1.00 67.25 78 ASN A O 1
ATOM 622 N N . ASN A 1 79 ? -3.388 10.638 17.098 1.00 83.75 79 ASN A N 1
ATOM 623 C CA . ASN A 1 79 ? -3.770 9.242 17.266 1.00 83.75 79 ASN A CA 1
ATOM 624 C C . ASN A 1 79 ? -4.761 8.833 16.161 1.00 83.75 79 ASN A C 1
ATOM 626 O O . ASN A 1 79 ? -5.406 9.676 15.530 1.00 83.75 79 ASN A O 1
ATOM 630 N N . CYS A 1 80 ? -4.907 7.525 15.946 1.00 87.94 80 CYS A N 1
ATOM 631 C CA . CYS A 1 80 ? -5.770 6.985 14.892 1.00 87.94 80 CYS A CA 1
ATOM 632 C C . CYS A 1 80 ? -7.214 7.538 14.957 1.00 87.94 80 CYS A C 1
ATOM 634 O O . CYS A 1 80 ? -7.819 7.797 13.917 1.00 87.94 80 CYS A O 1
ATOM 636 N N . TRP A 1 81 ? -7.727 7.802 16.165 1.00 91.31 81 TRP A N 1
ATOM 637 C CA . TRP A 1 81 ? -9.077 8.305 16.437 1.00 91.31 81 TRP A CA 1
ATOM 638 C C . TRP A 1 81 ? -9.278 9.786 16.102 1.00 91.31 81 TRP A C 1
ATOM 640 O O . TRP A 1 81 ? -10.415 10.233 15.985 1.00 91.31 81 TRP A O 1
ATOM 650 N N . SER A 1 82 ? -8.201 10.553 15.943 1.00 89.38 82 SER A N 1
ATOM 651 C CA . SER A 1 82 ? -8.254 11.965 15.538 1.00 89.38 82 SER A CA 1
ATOM 652 C C . SER A 1 82 ? -8.298 12.136 14.018 1.00 89.38 82 SER A C 1
ATOM 654 O O . SER A 1 82 ? -8.676 13.192 13.524 1.00 89.38 82 SER A O 1
ATOM 656 N N . SER A 1 83 ? -7.893 11.104 13.273 1.00 81.50 83 SER A N 1
ATOM 657 C CA . SER A 1 83 ? -7.770 11.146 11.810 1.00 81.50 83 SER A CA 1
ATOM 658 C C . SER A 1 83 ? -9.049 10.777 11.054 1.00 81.50 83 SER A C 1
ATOM 660 O O . SER A 1 83 ? -9.075 10.864 9.830 1.00 81.50 83 SER A O 1
ATOM 662 N N . GLN A 1 84 ? -10.087 10.327 11.762 1.00 82.94 84 GLN A N 1
ATOM 663 C CA . GLN A 1 84 ? -11.336 9.844 11.179 1.00 82.94 84 GLN A CA 1
ATOM 664 C C . GLN A 1 84 ? -12.518 10.594 11.785 1.00 82.94 84 GLN A C 1
ATOM 666 O O . GLN A 1 84 ? -12.568 10.798 13.000 1.00 82.94 84 GLN A O 1
ATOM 671 N N . ASP A 1 85 ? -13.485 10.961 10.946 1.00 84.38 85 ASP A N 1
ATOM 672 C CA . ASP A 1 85 ? -14.784 11.419 11.427 1.00 84.38 85 ASP A CA 1
ATOM 673 C C . ASP A 1 85 ? -15.605 10.200 11.865 1.00 84.38 85 ASP A C 1
ATOM 675 O O . ASP A 1 85 ? -16.114 9.432 11.047 1.00 84.38 85 ASP A O 1
ATOM 679 N N . VAL A 1 86 ? -15.647 9.959 13.174 1.00 88.38 86 VAL A N 1
ATOM 680 C CA . VAL A 1 86 ? -16.323 8.797 13.755 1.00 88.38 86 VAL A CA 1
ATOM 681 C C . VAL A 1 86 ? -17.775 9.161 14.019 1.00 88.38 86 VAL A C 1
ATOM 683 O O . VAL A 1 86 ? -18.073 9.957 14.908 1.00 88.38 86 VAL A O 1
ATOM 686 N N . GLN A 1 87 ? -18.677 8.546 13.260 1.00 93.62 87 GLN A N 1
ATOM 687 C CA . GLN A 1 87 ? -20.117 8.764 13.361 1.00 93.62 87 GLN A CA 1
ATOM 688 C C . GLN A 1 87 ? -20.824 7.515 13.887 1.00 93.62 87 GLN A C 1
ATOM 690 O O . GLN A 1 87 ? -20.398 6.386 13.636 1.00 93.62 87 GLN A O 1
ATOM 695 N N . THR A 1 88 ? -21.937 7.708 14.594 1.00 96.56 88 THR A N 1
ATOM 696 C CA . THR A 1 88 ? -22.822 6.605 14.985 1.00 96.56 88 THR A CA 1
ATOM 697 C C . THR A 1 88 ? -23.283 5.830 13.748 1.00 96.56 88 THR A C 1
ATOM 699 O O . THR A 1 88 ? -23.671 6.417 12.744 1.00 96.56 88 THR A O 1
ATOM 702 N N . GLY A 1 89 ? -23.246 4.501 13.825 1.00 96.94 89 GLY A N 1
ATOM 703 C CA . GLY A 1 89 ? -23.577 3.591 12.731 1.00 96.94 89 GLY A CA 1
ATOM 704 C C . GLY A 1 89 ? -22.400 3.248 11.817 1.00 96.94 89 GLY A C 1
ATOM 705 O O . GLY A 1 89 ? -22.497 2.268 11.079 1.00 96.94 89 GLY A O 1
ATOM 706 N N . ALA A 1 90 ? -21.283 3.982 11.885 1.00 96.62 90 ALA A N 1
ATOM 707 C CA . ALA A 1 90 ? -20.111 3.689 11.070 1.00 96.62 90 ALA A CA 1
ATOM 708 C C . ALA A 1 90 ? -19.531 2.309 11.406 1.00 96.62 90 ALA A C 1
ATOM 710 O O . ALA A 1 90 ? -19.384 1.939 12.574 1.00 96.62 90 ALA A O 1
ATOM 711 N N . GLU A 1 91 ? -19.164 1.560 10.371 1.00 97.75 91 GLU A N 1
ATOM 712 C CA . GLU A 1 91 ? -18.412 0.319 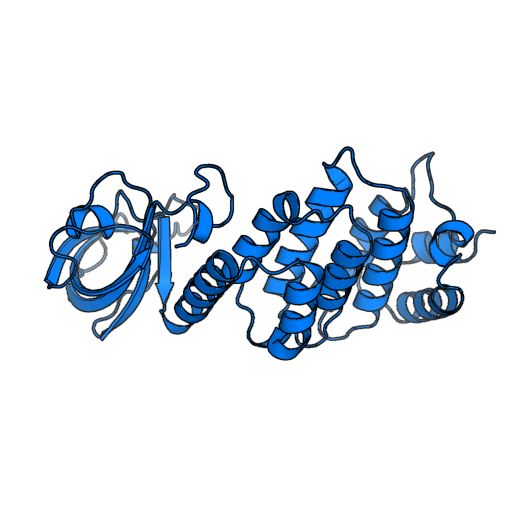10.508 1.00 97.75 91 GLU A CA 1
ATOM 713 C C . GLU A 1 91 ? -16.935 0.568 10.252 1.00 97.75 91 GLU A C 1
ATOM 715 O O . GLU A 1 91 ? -16.548 1.137 9.227 1.00 97.75 91 GLU A O 1
ATOM 720 N N . LEU A 1 92 ? -16.107 0.116 11.187 1.00 97.50 92 LEU A N 1
ATOM 721 C CA . LEU A 1 92 ? -14.684 0.411 11.210 1.00 97.50 92 LEU A CA 1
ATOM 722 C C . LEU A 1 92 ? -13.880 -0.875 11.354 1.00 97.50 92 LEU A C 1
ATOM 724 O O . LEU A 1 92 ? -14.256 -1.784 12.093 1.00 97.50 92 LEU A O 1
ATOM 728 N N . VAL A 1 93 ? -12.739 -0.921 10.677 1.00 97.88 93 VAL A N 1
ATOM 729 C CA . VAL A 1 93 ? -11.686 -1.903 10.917 1.00 97.88 93 VAL A CA 1
ATOM 730 C C . VAL A 1 93 ? -10.597 -1.226 11.740 1.00 97.88 93 VAL A C 1
ATOM 732 O O . VAL A 1 93 ? -10.010 -0.226 11.313 1.00 97.88 93 VAL A O 1
ATOM 735 N N . ILE A 1 94 ? -10.344 -1.772 12.927 1.00 97.25 94 ILE A N 1
ATOM 736 C CA . ILE A 1 94 ? -9.317 -1.290 13.851 1.00 97.25 94 ILE A CA 1
ATOM 737 C C . ILE A 1 94 ? -8.107 -2.209 13.758 1.00 97.25 94 ILE A C 1
ATOM 739 O O . ILE A 1 94 ? -8.223 -3.425 13.915 1.00 97.25 94 ILE A O 1
ATOM 743 N N . PHE A 1 95 ? -6.946 -1.604 13.530 1.00 97.88 95 PHE A N 1
ATOM 744 C CA . PHE A 1 95 ? -5.650 -2.262 13.529 1.00 97.88 95 PHE A CA 1
ATOM 745 C C . PHE A 1 95 ? -4.904 -1.908 14.810 1.00 97.88 95 PHE A C 1
ATOM 747 O O . PHE A 1 95 ? -4.529 -0.747 15.005 1.00 97.88 95 PHE A O 1
ATOM 754 N N . SER A 1 96 ? -4.636 -2.901 15.654 1.00 97.44 96 SER A N 1
ATOM 755 C CA . SER A 1 96 ? -4.078 -2.670 16.990 1.00 97.44 96 SER A CA 1
ATOM 756 C C . SER A 1 96 ? -2.778 -3.425 17.223 1.00 97.44 96 SER A C 1
ATOM 758 O O . SER A 1 96 ? -2.550 -4.495 16.654 1.00 97.44 96 SER A O 1
ATOM 760 N N . LYS A 1 97 ? -1.914 -2.863 18.072 1.00 96.75 97 LYS A N 1
ATOM 761 C CA . LYS A 1 97 ? -0.667 -3.486 18.539 1.00 96.75 97 LYS A CA 1
ATOM 762 C C . LYS A 1 97 ? -0.606 -3.375 20.062 1.00 96.75 97 LYS A C 1
ATOM 764 O O . LYS A 1 97 ? -0.249 -2.327 20.593 1.00 96.75 97 LYS A O 1
ATOM 769 N N . THR A 1 98 ? -0.992 -4.459 20.724 1.00 96.44 98 THR A N 1
ATOM 770 C CA . THR A 1 98 ? -1.046 -4.635 22.184 1.00 96.44 98 THR A CA 1
ATOM 771 C C . THR A 1 98 ? -0.899 -6.115 22.549 1.00 96.44 98 THR A C 1
ATOM 773 O O . THR A 1 98 ? -1.200 -6.982 21.722 1.00 96.44 98 THR A O 1
ATOM 776 N N . GLU A 1 99 ? -0.451 -6.392 23.771 1.00 95.94 99 GLU A N 1
ATOM 777 C CA . GLU A 1 99 ? -0.435 -7.733 24.374 1.00 95.94 99 GLU A CA 1
ATOM 778 C C . GLU A 1 99 ? -1.748 -8.062 25.101 1.00 95.94 99 GLU A C 1
ATOM 780 O O . GLU A 1 99 ? -2.042 -9.230 25.356 1.00 95.94 99 GLU A O 1
ATOM 785 N N . SER A 1 100 ? -2.556 -7.042 25.418 1.00 95.81 100 SER A N 1
ATOM 786 C CA . SER A 1 100 ? -3.850 -7.244 26.069 1.00 95.81 100 SER A CA 1
ATOM 787 C C . SER A 1 100 ? -4.824 -7.961 25.138 1.00 95.81 100 SER A C 1
ATOM 789 O O . SER A 1 100 ? -4.868 -7.706 23.934 1.00 95.81 100 SER A O 1
ATOM 791 N N . ARG A 1 101 ? -5.641 -8.832 25.734 1.00 95.44 101 ARG A N 1
ATOM 792 C CA . ARG A 1 101 ? -6.764 -9.525 25.085 1.00 95.44 101 ARG A CA 1
ATOM 793 C C . ARG A 1 101 ? -8.117 -8.945 25.500 1.00 95.44 101 ARG A C 1
ATOM 795 O O . ARG A 1 101 ? -9.156 -9.500 25.155 1.00 95.44 101 ARG A O 1
ATOM 802 N N . VAL A 1 102 ? -8.126 -7.870 26.286 1.00 93.50 102 VAL A N 1
ATOM 803 C CA . VAL A 1 102 ? -9.353 -7.196 26.719 1.00 93.50 102 VAL A CA 1
ATOM 804 C C . VAL A 1 102 ? -9.820 -6.271 25.601 1.00 93.50 102 VAL A C 1
ATOM 806 O O . VAL A 1 102 ? -9.050 -5.445 25.116 1.00 93.50 102 VAL A O 1
ATOM 809 N N . ALA A 1 103 ? -11.088 -6.380 25.199 1.00 93.06 103 ALA A N 1
ATOM 810 C CA . ALA A 1 103 ? -11.618 -5.644 24.050 1.00 93.06 103 ALA A CA 1
ATOM 811 C C . ALA A 1 103 ? -11.397 -4.122 24.153 1.00 93.06 103 ALA A C 1
ATOM 813 O O . ALA A 1 103 ? -10.994 -3.505 23.170 1.00 93.06 103 ALA A O 1
ATOM 814 N N . ALA A 1 104 ? -11.592 -3.534 25.341 1.00 91.94 104 ALA A N 1
ATOM 815 C CA . ALA A 1 104 ? -11.365 -2.109 25.602 1.00 91.94 104 ALA A CA 1
ATOM 816 C C . ALA A 1 104 ? -9.911 -1.677 25.359 1.00 91.94 104 ALA A C 1
ATOM 818 O O . ALA A 1 104 ? -9.678 -0.653 24.720 1.00 91.94 104 ALA A O 1
ATOM 819 N N . ASP A 1 105 ? -8.941 -2.484 25.787 1.00 93.31 105 ASP A N 1
ATOM 820 C CA . ASP A 1 105 ? -7.522 -2.199 25.568 1.00 93.31 105 ASP A CA 1
ATOM 821 C C . ASP A 1 105 ? -7.137 -2.371 24.098 1.00 93.31 105 ASP A C 1
ATOM 823 O O . ASP A 1 105 ? -6.295 -1.636 23.590 1.00 93.31 105 ASP A O 1
ATOM 827 N N . VAL A 1 106 ? -7.755 -3.332 23.401 1.00 94.75 106 VAL A N 1
ATOM 828 C CA . VAL A 1 106 ? -7.505 -3.587 21.978 1.00 94.75 106 VAL A CA 1
ATOM 829 C C . VAL A 1 106 ? -8.017 -2.438 21.112 1.00 94.75 106 VAL A C 1
ATOM 831 O O . VAL A 1 106 ? -7.299 -2.004 20.213 1.00 94.75 106 VAL A O 1
ATOM 834 N N . VAL A 1 107 ? -9.230 -1.933 21.353 1.00 93.50 107 VAL A N 1
ATOM 835 C CA . VAL A 1 107 ? -9.812 -0.839 20.546 1.00 93.50 107 VAL A CA 1
ATOM 836 C C . VAL A 1 107 ? -9.405 0.556 21.033 1.00 93.50 107 VAL A C 1
ATOM 838 O O . VAL A 1 107 ? -9.551 1.535 20.299 1.00 93.50 107 VAL A O 1
ATOM 841 N N . GLY A 1 108 ? -8.878 0.652 22.254 1.00 91.38 108 GLY A N 1
ATOM 842 C CA . GLY A 1 108 ? -8.498 1.902 22.897 1.00 91.38 108 GLY A CA 1
ATOM 843 C C . GLY A 1 108 ? -7.389 2.672 22.175 1.00 91.38 108 GLY A C 1
ATOM 844 O O . GLY A 1 108 ? -6.648 2.159 21.330 1.00 91.38 108 GLY A O 1
ATOM 845 N N . GLN A 1 109 ? -7.255 3.951 22.534 1.00 88.88 109 GLN A N 1
ATOM 846 C CA . GLN A 1 109 ? -6.345 4.892 21.875 1.00 88.88 109 GLN A CA 1
ATOM 847 C C . GLN A 1 109 ? -4.874 4.449 21.882 1.00 88.88 109 GLN A C 1
ATOM 849 O O . GLN A 1 109 ? -4.175 4.677 20.899 1.00 88.88 109 GLN A O 1
ATOM 854 N N . SER A 1 110 ? -4.392 3.846 22.972 1.00 90.00 110 SER A N 1
ATOM 855 C CA . SER A 1 110 ? -2.979 3.472 23.133 1.00 90.00 110 SER A CA 1
ATOM 856 C C . SER A 1 110 ? -2.554 2.312 22.226 1.00 90.00 110 SER A C 1
ATOM 858 O O . SER A 1 110 ? -1.411 2.279 21.767 1.00 90.00 110 SER A O 1
ATOM 860 N N . ALA A 1 111 ? -3.465 1.377 21.944 1.00 93.69 111 ALA A N 1
ATOM 861 C CA . ALA A 1 111 ? -3.194 0.202 21.121 1.00 93.69 111 ALA A CA 1
ATOM 862 C C . ALA A 1 111 ? -3.460 0.437 19.630 1.00 93.69 111 ALA A C 1
ATOM 864 O O . ALA A 1 111 ? -2.829 -0.207 18.785 1.00 93.69 111 ALA A O 1
ATOM 865 N N . CYS A 1 112 ? -4.393 1.331 19.302 1.00 94.50 112 CYS A N 1
ATOM 866 C CA . CYS A 1 112 ? -4.829 1.569 17.934 1.00 94.50 112 CYS A CA 1
ATOM 867 C C . CYS A 1 112 ? -3.736 2.244 17.090 1.00 94.50 112 CYS A C 1
ATOM 869 O O . CYS A 1 112 ? -3.286 3.360 17.357 1.00 94.50 112 CYS A O 1
ATOM 871 N N . ARG A 1 113 ? -3.312 1.552 16.029 1.00 94.12 113 ARG A N 1
ATOM 872 C CA . ARG A 1 113 ? -2.300 2.014 15.066 1.00 94.12 113 ARG A CA 1
ATOM 873 C C . ARG A 1 113 ? -2.922 2.620 13.825 1.00 94.12 113 ARG A C 1
ATOM 875 O O . ARG A 1 113 ? -2.389 3.584 13.285 1.00 94.12 113 ARG A O 1
ATOM 882 N N . ARG A 1 114 ? -4.049 2.069 13.377 1.00 95.19 114 ARG A N 1
ATOM 883 C CA . ARG A 1 114 ? -4.791 2.577 12.223 1.00 95.19 114 ARG A CA 1
ATOM 884 C C . ARG A 1 114 ? -6.273 2.292 12.406 1.00 95.19 114 ARG A C 1
ATOM 886 O O . ARG A 1 114 ? -6.652 1.235 12.905 1.00 95.19 114 ARG A O 1
ATOM 893 N N . LEU A 1 115 ? -7.085 3.242 11.971 1.00 95.06 115 LEU A N 1
ATOM 894 C CA . LEU A 1 115 ? -8.536 3.163 11.961 1.00 95.06 115 LEU A CA 1
ATOM 895 C C . LEU A 1 115 ? -9.001 3.433 10.531 1.00 95.06 115 LEU A C 1
ATOM 897 O O . LEU A 1 115 ? -8.557 4.408 9.925 1.00 95.06 115 LEU A O 1
ATOM 901 N N . MET A 1 116 ? -9.832 2.557 9.974 1.00 95.81 116 MET A N 1
ATOM 902 C CA . MET A 1 116 ? -10.325 2.682 8.599 1.00 95.81 116 MET A CA 1
ATOM 903 C C . MET A 1 116 ? -11.802 2.309 8.526 1.00 95.81 116 MET A C 1
ATOM 905 O O . MET A 1 116 ? -12.252 1.447 9.275 1.00 95.81 116 MET A O 1
ATOM 909 N N . LEU A 1 117 ? -12.542 2.900 7.587 1.00 96.00 117 LEU A N 1
ATOM 910 C CA . LEU A 1 117 ? -13.883 2.426 7.239 1.00 96.00 117 LEU A CA 1
ATOM 911 C C . LEU A 1 117 ? -13.829 0.970 6.755 1.00 96.00 117 LEU A C 1
ATOM 913 O O . LEU A 1 117 ? -12.902 0.583 6.033 1.00 96.00 117 LEU A O 1
ATOM 917 N N . SER A 1 118 ? -14.839 0.170 7.109 1.00 96.62 118 SER A N 1
ATOM 918 C CA . SER A 1 118 ? -14.919 -1.239 6.698 1.00 96.62 118 SER A CA 1
ATOM 919 C C . SER A 1 118 ? -14.885 -1.398 5.177 1.00 96.62 118 SER A C 1
ATOM 921 O O . SER A 1 118 ? -14.181 -2.274 4.670 1.00 96.62 118 SER A O 1
ATOM 923 N N . SER A 1 119 ? -15.528 -0.482 4.449 1.00 94.75 119 SER A N 1
ATOM 924 C CA . SER A 1 119 ? -15.543 -0.419 2.983 1.00 94.75 119 SER A CA 1
ATOM 925 C C . SER A 1 119 ? -14.157 -0.280 2.340 1.00 94.75 119 SER A C 1
ATOM 927 O O . SER A 1 119 ? -13.984 -0.681 1.192 1.00 94.75 119 SER A O 1
ATOM 929 N N . LEU A 1 120 ? -13.164 0.242 3.067 1.00 93.75 120 LEU A N 1
ATOM 930 C CA . LEU A 1 120 ? -11.804 0.469 2.563 1.00 93.75 120 LEU A CA 1
ATOM 931 C C . LEU A 1 120 ? -10.806 -0.622 2.976 1.00 93.75 120 LEU A C 1
ATOM 933 O O . LEU A 1 120 ? -9.728 -0.717 2.391 1.00 93.75 120 LEU A O 1
ATOM 937 N N . ALA A 1 121 ? -11.123 -1.426 3.996 1.00 96.50 121 ALA A N 1
ATOM 938 C CA . ALA A 1 121 ? -10.148 -2.320 4.626 1.00 96.50 121 ALA A CA 1
ATOM 939 C C . ALA A 1 121 ? -10.608 -3.776 4.772 1.00 96.50 121 ALA A C 1
ATOM 941 O O . ALA A 1 121 ? -9.773 -4.678 4.714 1.00 96.50 121 ALA A O 1
ATOM 942 N N . LEU A 1 122 ? -11.906 -4.048 4.942 1.00 97.19 122 LEU A N 1
ATOM 943 C CA . LEU A 1 122 ? -12.383 -5.384 5.318 1.00 97.19 122 LEU A CA 1
ATOM 944 C C . LEU A 1 122 ? -12.057 -6.446 4.260 1.00 97.19 122 LEU A C 1
ATOM 946 O O . LEU A 1 122 ? -11.529 -7.509 4.591 1.00 97.19 122 LEU A O 1
ATOM 950 N N . SER A 1 123 ? -12.312 -6.145 2.983 1.00 96.19 123 SER A N 1
ATOM 951 C CA . SER A 1 123 ? -11.986 -7.044 1.865 1.00 96.19 123 SER A CA 1
ATOM 952 C C . SER A 1 123 ? -10.488 -7.344 1.789 1.00 96.19 123 SER A C 1
ATOM 954 O O . SER A 1 123 ? -10.095 -8.471 1.508 1.00 96.19 123 SER A O 1
ATOM 956 N N . SER A 1 124 ? -9.651 -6.362 2.122 1.00 97.06 124 SER A N 1
ATOM 957 C CA . SER A 1 124 ? -8.192 -6.487 2.119 1.00 97.06 124 SER A CA 1
ATOM 958 C C . SER A 1 124 ? -7.671 -7.365 3.246 1.00 97.06 124 SER A C 1
ATOM 960 O O . SER A 1 124 ? -6.797 -8.199 3.025 1.00 97.06 124 SER A O 1
ATOM 962 N N . VAL A 1 125 ? -8.220 -7.209 4.454 1.00 98.12 125 VAL A N 1
ATOM 963 C CA . VAL A 1 125 ? -7.855 -8.053 5.600 1.00 98.12 125 VAL A CA 1
ATOM 964 C C . VAL A 1 125 ? -8.272 -9.501 5.346 1.00 98.12 125 VAL A C 1
ATOM 966 O O . VAL A 1 125 ? -7.483 -10.413 5.586 1.00 98.12 125 VAL A O 1
ATOM 969 N N . ARG A 1 126 ? -9.474 -9.723 4.801 1.00 97.50 126 ARG A N 1
ATOM 970 C CA . ARG A 1 126 ? -9.947 -11.068 4.442 1.00 97.50 126 ARG A CA 1
ATOM 971 C C . ARG A 1 126 ? -9.113 -11.692 3.322 1.00 97.50 126 ARG A C 1
ATOM 973 O O . ARG A 1 126 ? -8.720 -12.847 3.448 1.00 97.50 126 ARG A O 1
ATOM 980 N N . ALA A 1 127 ? -8.762 -10.923 2.291 1.00 96.00 127 ALA A N 1
ATOM 981 C CA . ALA A 1 127 ? -7.854 -11.381 1.241 1.00 96.00 127 ALA A CA 1
ATOM 982 C C . ALA A 1 127 ? -6.475 -11.758 1.807 1.00 96.00 127 ALA A C 1
ATOM 984 O O . ALA A 1 127 ? -5.935 -12.803 1.456 1.00 96.00 127 ALA A O 1
ATOM 985 N N . ALA A 1 128 ? -5.926 -10.971 2.739 1.00 97.38 128 ALA A N 1
ATOM 986 C CA . ALA A 1 128 ? -4.675 -11.315 3.415 1.00 97.38 128 ALA A CA 1
ATOM 987 C C . ALA A 1 128 ? -4.803 -12.606 4.238 1.00 97.38 128 ALA A C 1
ATOM 989 O O . ALA A 1 128 ? -3.939 -13.472 4.149 1.00 97.38 128 ALA A O 1
ATOM 990 N N . ALA A 1 129 ? -5.896 -12.786 4.986 1.00 97.25 129 ALA A N 1
ATOM 991 C CA . ALA A 1 129 ? -6.156 -14.029 5.715 1.00 97.25 129 ALA A CA 1
ATOM 992 C C . ALA A 1 129 ? -6.231 -15.249 4.787 1.00 97.25 129 ALA A C 1
ATOM 994 O O . ALA A 1 129 ? -5.682 -16.300 5.121 1.00 97.25 129 ALA A O 1
ATOM 995 N N . GLN A 1 130 ? -6.866 -15.098 3.624 1.00 96.12 130 GLN A N 1
ATOM 996 C CA . GLN A 1 130 ? -6.953 -16.143 2.610 1.00 96.12 130 GLN A CA 1
ATOM 997 C C . GLN A 1 130 ? -5.581 -16.468 2.007 1.00 96.12 130 GLN A C 1
ATOM 999 O O . GLN A 1 130 ? -5.2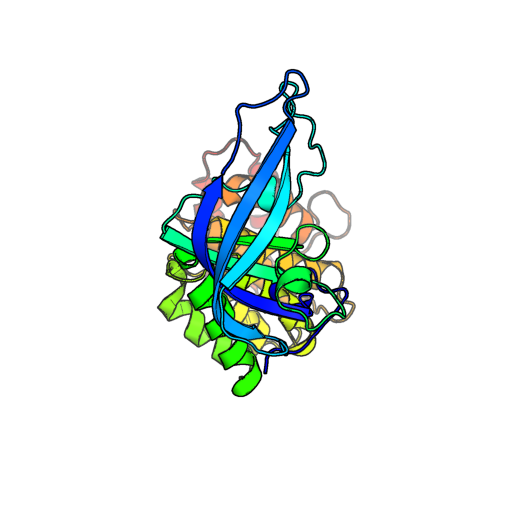21 -17.638 1.933 1.00 96.12 130 GLN A O 1
ATOM 1004 N N . VAL A 1 131 ? -4.778 -15.458 1.654 1.00 95.75 131 VAL A N 1
ATOM 1005 C CA . VAL A 1 131 ? -3.402 -15.657 1.160 1.00 95.75 131 VAL A CA 1
ATOM 1006 C C . VAL A 1 131 ? -2.537 -16.378 2.194 1.00 95.75 131 VAL A C 1
ATOM 1008 O O . VAL A 1 131 ? -1.773 -17.267 1.834 1.00 95.75 131 VAL A O 1
ATOM 1011 N N . GLU A 1 132 ? -2.665 -16.044 3.479 1.00 94.88 132 GLU A N 1
ATOM 1012 C CA . GLU A 1 132 ? -1.935 -16.728 4.557 1.00 94.88 132 GLU A CA 1
ATOM 1013 C C . GLU A 1 132 ? -2.382 -18.185 4.730 1.00 94.88 132 GLU A C 1
ATOM 1015 O O . GLU A 1 132 ? -1.560 -19.041 5.044 1.00 94.88 132 GLU A O 1
ATOM 1020 N N . ALA A 1 133 ? -3.668 -18.477 4.525 1.00 95.62 133 ALA A N 1
ATOM 1021 C CA . ALA A 1 133 ? -4.208 -19.830 4.635 1.00 95.62 133 ALA A CA 1
ATOM 1022 C C . ALA A 1 133 ? -3.849 -20.715 3.430 1.00 95.62 133 ALA A C 1
ATOM 1024 O O . ALA A 1 133 ? -3.472 -21.868 3.611 1.00 95.62 133 ALA A O 1
ATOM 1025 N N . GLU A 1 134 ? -3.959 -20.182 2.211 1.00 95.19 134 GLU A N 1
ATOM 1026 C CA . GLU A 1 134 ? -3.647 -20.906 0.972 1.00 95.19 134 GLU A CA 1
ATOM 1027 C C . GLU A 1 134 ? -2.138 -21.000 0.713 1.00 95.19 134 GLU A C 1
ATOM 1029 O O . GLU A 1 134 ? -1.685 -21.925 0.043 1.00 95.19 134 GLU A O 1
ATOM 1034 N N . ASN A 1 135 ? -1.373 -20.024 1.212 1.00 93.06 135 ASN A N 1
ATOM 1035 C CA . ASN A 1 135 ? 0.047 -19.819 0.933 1.00 93.06 135 ASN A CA 1
ATOM 1036 C C . ASN A 1 135 ? 0.414 -20.018 -0.556 1.00 93.06 135 ASN A C 1
ATOM 1038 O O . ASN A 1 135 ? 1.284 -20.834 -0.880 1.00 93.06 135 ASN A O 1
ATOM 1042 N N . PRO A 1 136 ? -0.260 -19.312 -1.485 1.00 94.31 136 PRO A N 1
ATOM 1043 C CA . PRO A 1 136 ? -0.050 -19.525 -2.905 1.00 94.31 136 PRO A CA 1
ATOM 1044 C C . PRO A 1 136 ? 1.358 -19.071 -3.328 1.00 94.31 136 PRO A C 1
ATOM 1046 O O . PRO A 1 136 ? 1.870 -18.079 -2.795 1.00 94.31 136 PRO A O 1
ATOM 1049 N N . PRO A 1 137 ? 1.960 -19.721 -4.341 1.00 93.50 137 PRO A N 1
ATOM 1050 C CA . PRO A 1 137 ? 3.111 -19.172 -5.051 1.00 93.50 137 PRO A CA 1
ATOM 1051 C C . PRO A 1 137 ? 2.827 -17.750 -5.563 1.00 93.50 137 PRO A C 1
ATOM 1053 O O . PRO A 1 137 ? 1.703 -17.441 -5.977 1.00 93.50 137 PRO A O 1
ATOM 1056 N N . LEU A 1 138 ? 3.829 -16.869 -5.518 1.00 92.44 138 LEU A N 1
ATOM 1057 C CA . LEU A 1 138 ? 3.654 -15.443 -5.823 1.00 92.44 138 LEU A CA 1
ATOM 1058 C C . LEU A 1 138 ? 3.267 -15.183 -7.269 1.00 92.44 138 LEU A C 1
ATOM 1060 O O . LEU A 1 138 ? 2.415 -14.337 -7.524 1.00 92.44 138 LEU A O 1
ATOM 1064 N N . ASP A 1 139 ? 3.834 -15.927 -8.206 1.00 93.50 139 ASP A N 1
ATOM 1065 C CA . ASP A 1 139 ? 3.446 -15.878 -9.609 1.00 93.50 139 ASP A CA 1
ATOM 1066 C C . ASP A 1 139 ? 1.954 -16.199 -9.824 1.00 93.50 139 ASP A C 1
ATOM 1068 O O . ASP A 1 139 ? 1.288 -15.559 -10.641 1.00 93.50 139 ASP A O 1
ATOM 1072 N N . ASN A 1 140 ? 1.401 -17.166 -9.088 1.00 95.00 140 ASN A N 1
ATOM 1073 C CA . ASN A 1 140 ? -0.021 -17.503 -9.129 1.00 95.00 140 ASN A CA 1
ATOM 1074 C C . ASN A 1 140 ? -0.857 -16.376 -8.510 1.00 95.00 140 ASN A C 1
ATOM 1076 O O . ASN A 1 140 ? -1.807 -15.894 -9.128 1.00 95.00 140 ASN A O 1
ATOM 1080 N N . LEU A 1 141 ? -0.460 -15.898 -7.328 1.00 95.00 141 LEU A N 1
ATOM 1081 C CA . LEU A 1 141 ? -1.142 -14.804 -6.640 1.00 95.00 141 LEU A CA 1
ATOM 1082 C C . LEU A 1 141 ? -1.181 -13.529 -7.493 1.00 95.00 141 LEU A C 1
ATOM 1084 O O . LEU A 1 141 ? -2.255 -12.979 -7.720 1.00 95.00 141 LEU A O 1
ATOM 1088 N N . ALA A 1 142 ? -0.039 -13.081 -8.013 1.00 94.56 142 ALA A N 1
ATOM 1089 C CA . ALA A 1 142 ? 0.051 -11.873 -8.826 1.00 94.56 142 ALA A CA 1
ATOM 1090 C C . ALA A 1 142 ? -0.786 -11.987 -10.110 1.00 94.56 142 ALA A C 1
ATOM 1092 O O . ALA A 1 142 ? -1.518 -11.057 -10.443 1.00 94.56 142 ALA A O 1
ATOM 1093 N N . ARG A 1 143 ? -0.781 -13.152 -10.776 1.00 94.12 143 ARG A N 1
ATOM 1094 C CA . ARG A 1 143 ? -1.634 -13.398 -11.951 1.00 94.12 143 ARG A CA 1
ATOM 1095 C C . ARG A 1 143 ? -3.126 -13.336 -11.627 1.00 94.12 143 ARG A C 1
ATOM 1097 O O . ARG A 1 143 ? -3.875 -12.727 -12.388 1.00 94.12 143 ARG A O 1
ATOM 1104 N N . ARG A 1 144 ? -3.565 -13.895 -10.492 1.00 95.06 144 ARG A N 1
ATOM 1105 C CA . ARG A 1 144 ? -4.960 -13.745 -10.030 1.00 95.06 144 ARG A CA 1
ATOM 1106 C C . ARG A 1 144 ? -5.304 -12.271 -9.812 1.00 95.06 144 ARG A C 1
ATOM 1108 O O . ARG A 1 144 ? -6.362 -11.816 -10.244 1.00 95.06 144 ARG A O 1
ATOM 1115 N N . LEU A 1 145 ? -4.391 -11.518 -9.199 1.00 96.06 145 LEU A N 1
ATOM 1116 C CA . LEU A 1 145 ? -4.596 -10.108 -8.871 1.00 96.06 145 LEU A CA 1
ATOM 1117 C C . LEU A 1 145 ? -4.711 -9.195 -10.092 1.00 96.06 145 LEU A C 1
ATOM 1119 O O . LEU A 1 145 ? -5.452 -8.218 -10.020 1.00 96.06 145 LEU A O 1
ATOM 1123 N N . VAL A 1 146 ? -4.073 -9.525 -11.220 1.00 96.06 146 VAL A N 1
ATOM 1124 C CA . VAL A 1 146 ? -4.231 -8.765 -12.477 1.00 96.06 146 VAL A CA 1
ATOM 1125 C C . VAL A 1 146 ? -5.709 -8.660 -12.874 1.00 96.06 146 VAL A C 1
ATOM 1127 O O . VAL A 1 146 ? -6.174 -7.578 -13.225 1.00 96.06 146 VAL A O 1
ATOM 1130 N N . SER A 1 147 ? -6.473 -9.753 -12.750 1.00 94.00 147 SER A N 1
ATOM 1131 C CA . SER A 1 147 ? -7.895 -9.791 -13.137 1.00 94.00 147 SER A CA 1
ATOM 1132 C C . SER A 1 147 ? -8.814 -8.937 -12.253 1.00 94.00 147 SER A C 1
ATOM 1134 O O . SER A 1 147 ? -9.891 -8.536 -12.685 1.00 94.00 147 SER A O 1
ATOM 1136 N N . VAL A 1 148 ? -8.376 -8.623 -11.031 1.00 95.56 148 VAL A N 1
ATOM 1137 C CA . VAL A 1 148 ? -9.132 -7.845 -10.037 1.00 95.56 148 VAL A CA 1
ATOM 1138 C C . VAL A 1 148 ? -8.414 -6.550 -9.649 1.00 95.56 148 VAL A C 1
ATOM 1140 O O . VAL A 1 148 ? -8.711 -5.963 -8.609 1.00 95.56 148 VAL A O 1
ATOM 1143 N N . ALA A 1 149 ? -7.476 -6.082 -10.481 1.00 95.81 149 ALA A N 1
ATOM 1144 C CA . ALA A 1 149 ? -6.563 -4.987 -10.148 1.00 95.81 149 ALA A CA 1
ATOM 1145 C C . ALA A 1 149 ? -7.280 -3.696 -9.709 1.00 95.81 149 ALA A C 1
ATOM 1147 O O . ALA A 1 149 ? -6.817 -3.024 -8.788 1.00 95.81 149 ALA A O 1
ATOM 1148 N N . GLY A 1 150 ? -8.444 -3.389 -10.295 1.00 95.25 150 GLY A N 1
ATOM 1149 C CA . GLY A 1 150 ? -9.249 -2.213 -9.933 1.00 95.25 150 GLY A CA 1
ATOM 1150 C C . GLY A 1 150 ? -9.864 -2.249 -8.533 1.00 95.25 150 GLY A C 1
ATOM 1151 O O . GLY A 1 150 ? -10.166 -1.194 -7.975 1.00 95.25 150 GLY A O 1
ATOM 1152 N N . GLY A 1 151 ? -10.021 -3.440 -7.947 1.00 94.62 151 GLY A N 1
ATOM 1153 C CA . GLY A 1 151 ? -10.559 -3.631 -6.597 1.00 94.62 151 GLY A CA 1
ATOM 1154 C C . GLY A 1 151 ? -9.494 -3.709 -5.501 1.00 94.62 151 GLY A C 1
ATOM 1155 O O . GLY A 1 151 ? -9.843 -3.735 -4.318 1.00 94.62 151 GLY A O 1
ATOM 1156 N N . ILE A 1 152 ? -8.209 -3.754 -5.866 1.00 96.19 152 ILE A N 1
ATOM 1157 C CA . ILE A 1 152 ? -7.113 -3.837 -4.899 1.00 96.19 152 ILE A CA 1
ATOM 1158 C C . ILE A 1 152 ? -7.043 -2.528 -4.118 1.00 96.19 152 ILE A C 1
ATOM 1160 O O . ILE A 1 152 ? -6.943 -1.453 -4.700 1.00 96.19 152 ILE A O 1
ATOM 1164 N N . GLN A 1 153 ? -7.061 -2.625 -2.790 1.00 95.94 153 GLN A N 1
ATOM 1165 C CA . GLN A 1 153 ? -6.910 -1.466 -1.916 1.00 95.94 153 GLN A CA 1
ATOM 1166 C C . GLN A 1 153 ? -5.446 -1.288 -1.488 1.00 95.94 153 GLN A C 1
ATOM 1168 O O . GLN A 1 153 ? -4.706 -2.276 -1.393 1.00 95.94 153 GLN A O 1
ATOM 1173 N N . PRO A 1 154 ? -5.028 -0.057 -1.135 1.00 95.75 154 PRO A N 1
ATOM 1174 C CA . PRO A 1 154 ? -3.662 0.226 -0.693 1.00 95.75 154 PRO A CA 1
ATOM 1175 C C . PRO A 1 154 ? -3.187 -0.662 0.458 1.00 95.75 154 PRO A C 1
ATOM 1177 O O . PRO A 1 154 ? -2.075 -1.177 0.412 1.00 95.75 154 PRO A O 1
ATOM 1180 N N . VAL A 1 155 ? -4.045 -0.911 1.452 1.00 96.62 155 VAL A N 1
ATOM 1181 C CA . VAL A 1 155 ? -3.683 -1.692 2.644 1.00 96.62 155 VAL A CA 1
ATOM 1182 C C . VAL A 1 155 ? -3.360 -3.156 2.317 1.00 96.62 155 VAL A C 1
ATOM 1184 O O . VAL A 1 155 ? -2.466 -3.744 2.923 1.00 96.62 155 VAL A O 1
ATOM 1187 N N . PHE A 1 156 ? -4.033 -3.746 1.321 1.00 97.81 156 PHE A N 1
ATOM 1188 C CA . PHE A 1 156 ? -3.686 -5.085 0.844 1.00 97.81 156 PHE A CA 1
ATOM 1189 C C . PHE A 1 156 ? -2.364 -5.084 0.075 1.00 97.81 156 PHE A C 1
ATOM 1191 O O . PHE A 1 156 ? -1.566 -6.006 0.214 1.00 97.81 156 PHE A O 1
ATOM 1198 N N . MET A 1 157 ? -2.099 -4.036 -0.706 1.00 97.69 157 MET A N 1
ATOM 1199 C CA . MET A 1 157 ? -0.839 -3.920 -1.436 1.00 97.69 157 MET A CA 1
ATOM 1200 C C . MET A 1 157 ? 0.360 -3.719 -0.502 1.00 97.69 157 MET A C 1
ATOM 1202 O O . MET A 1 157 ? 1.394 -4.343 -0.715 1.00 97.69 157 MET A O 1
ATOM 1206 N N . GLU A 1 158 ? 0.217 -2.928 0.568 1.00 96.81 158 GLU A N 1
ATOM 1207 C CA . GLU A 1 158 ? 1.222 -2.832 1.641 1.00 96.81 158 GLU A CA 1
ATOM 1208 C C . GLU A 1 158 ? 1.550 -4.227 2.208 1.00 96.81 158 GLU A C 1
ATOM 1210 O O . GLU A 1 158 ? 2.717 -4.580 2.366 1.00 96.81 158 GLU A O 1
ATOM 1215 N N . TYR A 1 159 ? 0.524 -5.054 2.451 1.00 97.25 159 TYR A N 1
ATOM 1216 C CA . TYR A 1 159 ? 0.689 -6.447 2.876 1.00 97.25 159 TYR A CA 1
ATOM 1217 C C . TYR A 1 159 ? 1.450 -7.303 1.853 1.00 97.25 159 TYR A C 1
ATOM 1219 O O . TYR A 1 159 ? 2.380 -8.014 2.234 1.00 97.25 159 TYR A O 1
ATOM 1227 N N . LEU A 1 160 ? 1.089 -7.226 0.570 1.00 95.75 160 LEU A N 1
ATOM 1228 C CA . LEU A 1 160 ? 1.742 -8.005 -0.486 1.00 95.75 160 LEU A CA 1
ATOM 1229 C C . LEU A 1 160 ? 3.211 -7.621 -0.668 1.00 95.75 160 LEU A C 1
ATOM 1231 O O . LEU A 1 160 ? 4.055 -8.505 -0.794 1.00 95.75 160 LEU A O 1
ATOM 1235 N N . VAL A 1 161 ? 3.523 -6.324 -0.645 1.00 95.00 161 VAL A N 1
ATOM 1236 C CA . VAL A 1 161 ? 4.897 -5.828 -0.799 1.00 95.00 161 VAL A CA 1
ATOM 1237 C C . VAL A 1 161 ? 5.807 -6.384 0.293 1.00 95.00 161 VAL A C 1
ATOM 1239 O O . VAL A 1 161 ? 6.896 -6.873 0.005 1.00 95.00 161 VAL A O 1
ATOM 1242 N N . GLU A 1 162 ? 5.342 -6.385 1.540 1.00 93.31 162 GLU A N 1
ATOM 1243 C CA . GLU A 1 162 ? 6.099 -6.937 2.668 1.00 93.31 162 GLU A CA 1
ATOM 1244 C C . GLU A 1 162 ? 6.269 -8.462 2.570 1.00 93.31 162 GLU A C 1
ATOM 1246 O O . GLU A 1 162 ? 7.235 -9.019 3.086 1.00 93.31 162 GLU A O 1
ATOM 1251 N N . ARG A 1 163 ? 5.369 -9.150 1.857 1.00 88.94 163 ARG A N 1
ATOM 1252 C CA . ARG A 1 163 ? 5.476 -10.587 1.570 1.00 88.94 163 ARG A CA 1
ATOM 1253 C C . ARG A 1 163 ? 6.476 -10.914 0.460 1.00 88.94 163 ARG A C 1
ATOM 1255 O O . ARG A 1 163 ? 6.895 -12.064 0.387 1.00 88.94 163 ARG A O 1
ATOM 1262 N N . PHE A 1 164 ? 6.881 -9.967 -0.391 1.00 85.12 164 PHE A N 1
ATOM 1263 C CA . PHE A 1 164 ? 7.733 -10.259 -1.557 1.00 85.12 164 PHE A CA 1
ATOM 1264 C C . PHE A 1 164 ? 9.062 -10.939 -1.209 1.00 85.12 164 PHE A C 1
ATOM 1266 O O . PHE A 1 164 ? 9.515 -11.797 -1.968 1.00 85.12 164 PHE A O 1
ATOM 1273 N N . GLY A 1 165 ? 9.668 -10.597 -0.066 1.00 76.25 165 GLY A N 1
ATOM 1274 C CA . GLY A 1 165 ? 10.904 -11.236 0.399 1.00 76.25 165 GLY A CA 1
ATOM 1275 C C . GLY A 1 165 ? 10.724 -12.733 0.663 1.00 76.25 165 GLY A C 1
ATOM 1276 O O . GLY A 1 165 ? 11.487 -13.553 0.153 1.00 76.25 165 GLY A O 1
ATOM 1277 N N . ASP A 1 166 ? 9.662 -13.096 1.381 1.00 74.31 166 ASP A N 1
ATOM 1278 C CA . ASP A 1 166 ? 9.328 -14.499 1.665 1.00 74.31 166 ASP A CA 1
ATOM 1279 C C . ASP A 1 166 ? 8.880 -15.254 0.417 1.00 74.31 166 ASP A C 1
ATOM 1281 O O . ASP A 1 166 ? 9.067 -16.462 0.287 1.00 74.31 166 ASP A O 1
ATOM 1285 N N . LEU A 1 167 ? 8.303 -14.511 -0.518 1.00 79.19 167 LEU A N 1
ATOM 1286 C CA . LEU A 1 167 ? 7.748 -14.998 -1.763 1.00 79.19 167 LEU A CA 1
ATOM 1287 C C . LEU A 1 167 ? 8.756 -15.033 -2.924 1.00 79.19 167 LEU A C 1
ATOM 1289 O O . LEU A 1 167 ? 8.367 -15.243 -4.069 1.00 79.19 167 LEU A O 1
ATOM 1293 N N . ARG A 1 168 ? 10.051 -14.876 -2.624 1.00 87.56 168 ARG A N 1
ATOM 1294 C CA . ARG A 1 168 ? 11.163 -15.112 -3.553 1.00 87.56 168 ARG A CA 1
ATOM 1295 C C . ARG A 1 168 ? 11.080 -14.303 -4.848 1.00 87.56 168 ARG A C 1
ATOM 1297 O O . ARG A 1 168 ? 11.121 -14.849 -5.952 1.00 87.56 168 ARG A O 1
ATOM 1304 N N . LEU A 1 169 ? 11.013 -12.982 -4.710 1.00 90.75 169 LEU A N 1
ATOM 1305 C CA . LEU A 1 169 ? 10.961 -12.053 -5.842 1.00 90.75 169 LEU A CA 1
ATOM 1306 C C . LEU A 1 169 ? 12.180 -12.136 -6.795 1.00 90.75 169 LEU A C 1
ATOM 1308 O O . LEU A 1 169 ? 12.080 -11.691 -7.930 1.00 90.75 169 LEU A O 1
ATOM 1312 N N . GLN A 1 170 ? 13.296 -12.745 -6.373 1.00 92.19 170 GLN A N 1
ATOM 1313 C CA . GLN A 1 170 ? 14.456 -13.031 -7.233 1.00 92.19 170 GLN A CA 1
ATOM 1314 C C . GLN A 1 170 ? 14.206 -14.116 -8.294 1.00 92.19 170 GLN A C 1
ATOM 1316 O O . GLN A 1 170 ? 14.992 -14.272 -9.224 1.00 92.19 170 GLN A O 1
ATOM 1321 N N . GLU A 1 171 ? 13.152 -14.921 -8.139 1.00 93.56 171 GLU A N 1
ATOM 1322 C CA . GLU A 1 171 ? 12.799 -15.939 -9.126 1.00 93.56 171 GLU A CA 1
ATOM 1323 C C . GLU A 1 171 ? 12.093 -15.279 -10.320 1.00 93.56 171 GLU A C 1
ATOM 1325 O O . GLU A 1 171 ? 11.119 -14.540 -10.155 1.00 93.56 171 GLU A O 1
ATOM 1330 N N . ARG A 1 172 ? 12.548 -15.590 -11.542 1.00 93.75 172 ARG A N 1
ATOM 1331 C CA . ARG A 1 172 ? 12.085 -14.928 -12.773 1.00 93.75 172 ARG A CA 1
ATOM 1332 C C . ARG A 1 172 ? 10.566 -14.918 -12.941 1.00 93.75 172 ARG A C 1
ATOM 1334 O O . ARG A 1 172 ? 9.998 -13.873 -13.235 1.00 93.75 172 ARG A O 1
ATOM 1341 N N . GLY A 1 173 ? 9.902 -16.051 -12.713 1.00 95.12 173 GLY A N 1
ATOM 1342 C CA . GLY A 1 173 ? 8.443 -16.150 -12.837 1.00 95.12 173 GLY A CA 1
ATOM 1343 C C . GLY A 1 173 ? 7.684 -15.242 -11.862 1.00 95.12 173 GLY A C 1
ATOM 1344 O O . GLY A 1 173 ? 6.707 -14.604 -12.252 1.00 95.12 173 GLY A O 1
ATOM 1345 N N . ASN A 1 174 ? 8.166 -15.129 -10.621 1.00 95.31 174 ASN A N 1
ATOM 1346 C CA . ASN A 1 174 ? 7.564 -14.265 -9.605 1.00 95.31 174 ASN A CA 1
ATOM 1347 C C . ASN A 1 174 ? 7.737 -12.790 -9.972 1.00 95.31 174 ASN A C 1
ATOM 1349 O O . ASN A 1 174 ? 6.779 -12.018 -9.905 1.00 95.31 174 ASN A O 1
ATOM 1353 N N . PHE A 1 175 ? 8.943 -12.409 -10.399 1.00 95.94 175 PHE A N 1
ATOM 1354 C CA . PHE A 1 175 ? 9.246 -11.037 -10.793 1.00 95.94 175 PHE A CA 1
ATOM 1355 C C . PHE A 1 175 ? 8.402 -10.573 -11.983 1.00 95.94 175 PHE A C 1
ATOM 1357 O O . PHE A 1 175 ? 7.782 -9.510 -11.934 1.00 95.94 175 PHE A O 1
ATOM 1364 N N . GLU A 1 176 ? 8.322 -11.402 -13.026 1.00 96.44 176 GLU A N 1
ATOM 1365 C CA . GLU A 1 176 ? 7.512 -11.131 -14.217 1.00 96.44 176 GLU A CA 1
ATOM 1366 C C . GLU A 1 176 ? 6.029 -10.958 -13.870 1.00 96.44 176 GLU A C 1
ATOM 1368 O O . GLU A 1 176 ? 5.387 -10.017 -14.337 1.00 96.44 176 GLU A O 1
ATOM 1373 N N . ALA A 1 177 ? 5.483 -11.819 -13.006 1.00 96.81 177 ALA A N 1
ATOM 1374 C CA . ALA A 1 177 ? 4.084 -11.736 -12.600 1.00 96.81 177 ALA A CA 1
ATOM 1375 C C . ALA A 1 177 ? 3.781 -10.468 -11.780 1.00 96.81 177 ALA A C 1
ATOM 1377 O O . ALA A 1 177 ? 2.737 -9.840 -11.965 1.00 96.81 177 ALA A O 1
ATOM 1378 N N . VAL A 1 178 ? 4.702 -10.057 -10.904 1.00 97.25 178 VAL A N 1
ATOM 1379 C CA . VAL A 1 178 ? 4.584 -8.811 -10.132 1.00 97.25 178 VAL A CA 1
ATOM 1380 C C . VAL A 1 178 ? 4.640 -7.581 -11.042 1.00 97.25 178 VAL A C 1
ATOM 1382 O O . VAL A 1 178 ? 3.857 -6.647 -10.860 1.00 97.25 178 VAL A O 1
ATOM 1385 N N . LEU A 1 179 ? 5.508 -7.581 -12.055 1.00 97.88 179 LEU A N 1
ATOM 1386 C CA . LEU A 1 179 ? 5.558 -6.492 -13.032 1.00 97.88 179 LEU A CA 1
ATOM 1387 C C . LEU A 1 179 ? 4.336 -6.467 -13.947 1.00 97.88 179 LEU A C 1
ATOM 1389 O O . LEU A 1 179 ? 3.834 -5.387 -14.239 1.00 97.88 179 LEU A O 1
ATOM 1393 N N . ALA A 1 180 ? 3.785 -7.623 -14.314 1.00 97.94 180 ALA A N 1
ATOM 1394 C CA . ALA A 1 180 ? 2.509 -7.681 -15.025 1.00 97.94 180 ALA A CA 1
ATOM 1395 C C . ALA A 1 180 ? 1.365 -7.055 -14.203 1.00 97.94 180 ALA A C 1
ATOM 1397 O O . ALA A 1 180 ? 0.517 -6.359 -14.759 1.00 97.94 180 ALA A O 1
ATOM 1398 N N . LEU A 1 181 ? 1.360 -7.238 -12.876 1.00 98.12 181 LEU A N 1
ATOM 1399 C CA . LEU A 1 181 ? 0.417 -6.547 -11.992 1.00 98.12 181 LEU A CA 1
ATOM 1400 C C . LEU A 1 181 ? 0.655 -5.032 -11.974 1.00 98.12 181 LEU A C 1
ATOM 1402 O O . LEU A 1 181 ? -0.307 -4.274 -12.070 1.00 98.12 181 LEU A O 1
ATOM 1406 N N . LEU A 1 182 ? 1.913 -4.584 -11.895 1.00 98.25 182 LEU A N 1
ATOM 1407 C CA . LEU A 1 182 ? 2.265 -3.159 -11.967 1.00 98.25 182 LEU A CA 1
ATOM 1408 C C . LEU A 1 182 ? 1.813 -2.517 -13.288 1.00 98.25 182 LEU A C 1
ATOM 1410 O O . LEU A 1 182 ? 1.379 -1.365 -13.291 1.00 98.25 182 LEU A O 1
ATOM 1414 N N . GLU A 1 183 ? 1.914 -3.258 -14.390 1.00 98.25 183 GLU A N 1
ATOM 1415 C CA . GLU A 1 183 ? 1.541 -2.843 -15.746 1.00 98.25 183 GLU A CA 1
ATOM 1416 C C . GLU A 1 183 ? 0.021 -2.878 -15.994 1.00 98.25 183 GLU A C 1
ATOM 1418 O O . GLU A 1 183 ? -0.441 -2.320 -16.988 1.00 98.25 183 GLU A O 1
ATOM 1423 N N . ALA A 1 184 ? -0.781 -3.466 -15.098 1.00 98.12 184 ALA A N 1
ATOM 1424 C CA . ALA A 1 184 ? -2.223 -3.601 -15.294 1.00 98.12 184 ALA A CA 1
ATOM 1425 C C . ALA A 1 184 ? -2.924 -2.222 -15.388 1.00 98.12 184 ALA A C 1
ATOM 1427 O O . ALA A 1 184 ? -2.808 -1.416 -14.457 1.00 98.12 184 ALA A O 1
ATOM 1428 N N . PRO A 1 185 ? -3.700 -1.932 -16.455 1.00 97.75 185 PRO A N 1
ATOM 1429 C CA . PRO A 1 185 ? -4.390 -0.646 -16.621 1.00 97.75 185 PRO A CA 1
ATOM 1430 C C . PRO A 1 185 ? -5.319 -0.303 -15.457 1.00 97.75 185 PRO A C 1
ATOM 1432 O O . PRO A 1 185 ? -5.271 0.798 -14.918 1.00 97.75 185 PRO A O 1
ATOM 1435 N N . ALA A 1 186 ? -6.080 -1.292 -14.983 1.00 97.69 186 ALA A N 1
ATOM 1436 C CA . ALA A 1 186 ? -7.040 -1.114 -13.900 1.00 97.69 186 ALA A CA 1
ATOM 1437 C C . ALA A 1 186 ? -6.398 -0.883 -12.518 1.00 97.69 186 ALA A C 1
ATOM 1439 O O . ALA A 1 186 ? -7.117 -0.577 -11.570 1.00 97.69 186 ALA A O 1
ATOM 1440 N N . LEU A 1 187 ? -5.076 -1.036 -12.360 1.00 97.75 187 LEU A N 1
ATOM 1441 C CA . LEU A 1 187 ? -4.431 -0.828 -11.066 1.00 97.75 187 LEU A CA 1
ATOM 1442 C C . LEU A 1 187 ? -4.483 0.654 -10.674 1.00 97.75 187 LEU A C 1
ATOM 1444 O O . LEU A 1 187 ? -3.933 1.516 -11.369 1.00 97.75 187 LEU A O 1
ATOM 1448 N N . GLN A 1 188 ? -5.109 0.932 -9.530 1.00 96.62 188 GLN A N 1
ATOM 1449 C CA . GLN A 1 188 ? -5.300 2.295 -9.039 1.00 96.62 188 GLN A CA 1
ATOM 1450 C C . GLN A 1 188 ? -3.959 3.021 -8.816 1.00 96.62 188 GLN A C 1
ATOM 1452 O O . GLN A 1 188 ? -2.994 2.387 -8.376 1.00 96.62 188 GLN A O 1
ATOM 1457 N N . PRO A 1 189 ? -3.883 4.352 -9.020 1.00 96.00 189 PRO A N 1
ATOM 1458 C CA . PRO A 1 189 ? -2.622 5.097 -8.952 1.00 96.00 189 PRO A CA 1
ATOM 1459 C C . PRO A 1 189 ? -1.848 4.914 -7.640 1.00 96.00 189 PRO A C 1
ATOM 1461 O O . PRO A 1 189 ? -0.660 4.599 -7.655 1.00 96.00 189 PRO A O 1
ATOM 1464 N N . VAL A 1 190 ? -2.522 5.041 -6.493 1.00 95.62 190 VAL A N 1
ATOM 1465 C CA . VAL A 1 190 ? -1.887 4.875 -5.173 1.00 95.62 190 VAL A CA 1
ATOM 1466 C C . VAL A 1 190 ? -1.359 3.451 -4.967 1.00 95.62 190 VAL A C 1
ATOM 1468 O O . VAL A 1 190 ? -0.260 3.266 -4.452 1.00 95.62 190 VAL A O 1
ATOM 1471 N N . VAL A 1 191 ? -2.092 2.440 -5.437 1.00 97.50 191 VAL A N 1
ATOM 1472 C CA . VAL A 1 191 ? -1.690 1.030 -5.350 1.00 97.50 191 VAL A CA 1
ATOM 1473 C C . VAL A 1 191 ? -0.480 0.762 -6.240 1.00 97.50 191 VAL A C 1
ATOM 1475 O O . VAL A 1 191 ? 0.459 0.090 -5.814 1.00 97.50 191 VAL A O 1
ATOM 1478 N N . ARG A 1 192 ? -0.470 1.333 -7.449 1.00 97.81 192 ARG A N 1
ATOM 1479 C CA . ARG A 1 192 ? 0.649 1.254 -8.394 1.00 97.81 192 ARG A CA 1
ATOM 1480 C C . ARG A 1 192 ? 1.923 1.852 -7.806 1.00 97.81 192 ARG A C 1
ATOM 1482 O O . ARG A 1 192 ? 2.975 1.226 -7.885 1.00 97.81 192 ARG A O 1
ATOM 1489 N N . VAL A 1 193 ? 1.825 3.013 -7.156 1.00 96.75 193 VAL A N 1
ATOM 1490 C CA . VAL A 1 193 ? 2.962 3.648 -6.469 1.00 96.75 193 VAL A CA 1
ATOM 1491 C C . VAL A 1 193 ? 3.460 2.789 -5.303 1.00 96.75 193 VAL A C 1
ATOM 1493 O O . VAL A 1 193 ? 4.668 2.591 -5.173 1.00 96.75 193 VAL A O 1
ATOM 1496 N N . THR A 1 194 ? 2.566 2.228 -4.483 1.00 96.38 194 THR A N 1
ATOM 1497 C CA . THR A 1 194 ? 2.955 1.312 -3.394 1.00 96.38 194 THR A CA 1
ATOM 1498 C C . THR A 1 194 ? 3.683 0.078 -3.930 1.00 96.38 194 THR A C 1
ATOM 1500 O O . THR A 1 194 ? 4.751 -0.272 -3.424 1.00 96.38 194 THR A O 1
ATOM 1503 N N . LEU A 1 195 ? 3.156 -0.541 -4.991 1.00 97.50 195 LEU A N 1
ATOM 1504 C CA . LEU A 1 195 ? 3.772 -1.695 -5.645 1.00 97.50 195 LEU A CA 1
ATOM 1505 C C . LEU A 1 195 ? 5.149 -1.351 -6.228 1.00 97.50 195 LEU A C 1
ATOM 1507 O O . LEU A 1 195 ? 6.124 -2.064 -5.984 1.00 97.50 195 LEU A O 1
ATOM 1511 N N . TRP A 1 196 ? 5.248 -0.224 -6.937 1.00 97.06 196 TRP A N 1
ATOM 1512 C CA . TRP A 1 196 ? 6.509 0.291 -7.465 1.00 97.06 196 TRP A CA 1
ATOM 1513 C C . TRP A 1 196 ? 7.548 0.502 -6.362 1.00 97.06 196 TRP A C 1
ATOM 1515 O O . TRP A 1 196 ? 8.692 0.081 -6.514 1.00 97.06 196 TRP A O 1
ATOM 1525 N N . ASN A 1 197 ? 7.162 1.092 -5.230 1.00 94.5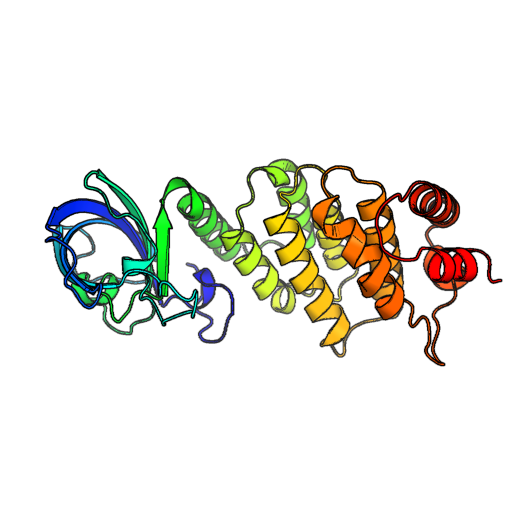6 197 ASN A N 1
ATOM 1526 C CA . ASN A 1 197 ? 8.068 1.286 -4.099 1.00 94.56 197 ASN A CA 1
ATOM 1527 C C . ASN A 1 197 ? 8.577 -0.045 -3.528 1.00 94.56 197 ASN A C 1
ATOM 1529 O O . ASN A 1 197 ? 9.748 -0.132 -3.156 1.00 94.56 197 ASN A O 1
ATOM 1533 N N . GLY A 1 198 ? 7.736 -1.084 -3.511 1.00 94.56 198 GLY A N 1
ATOM 1534 C CA . GLY A 1 198 ? 8.143 -2.443 -3.153 1.00 94.56 198 GLY A CA 1
ATOM 1535 C C . GLY A 1 198 ? 9.183 -3.024 -4.111 1.00 94.56 198 GLY A C 1
ATOM 1536 O O . GLY A 1 198 ? 10.246 -3.471 -3.679 1.00 94.56 198 GLY A O 1
ATOM 1537 N N . ILE A 1 199 ? 8.917 -2.945 -5.418 1.00 95.81 199 ILE A N 1
ATOM 1538 C CA . ILE A 1 199 ? 9.837 -3.412 -6.470 1.00 95.81 199 ILE A CA 1
ATOM 1539 C C . ILE A 1 199 ? 11.159 -2.639 -6.413 1.00 95.81 199 ILE A C 1
ATOM 1541 O O . ILE A 1 199 ? 12.232 -3.238 -6.426 1.00 95.81 199 ILE A O 1
ATOM 1545 N N . ARG A 1 200 ? 11.100 -1.310 -6.291 1.00 94.12 200 ARG A N 1
ATOM 1546 C CA . ARG A 1 200 ? 12.281 -0.454 -6.148 1.00 94.12 200 ARG A CA 1
ATOM 1547 C C . ARG A 1 200 ? 13.081 -0.814 -4.899 1.00 94.12 200 ARG A C 1
ATOM 1549 O O . ARG A 1 200 ? 14.302 -0.882 -4.978 1.00 94.12 200 ARG A O 1
ATOM 1556 N N . GLY A 1 201 ? 12.420 -1.051 -3.766 1.00 91.75 201 GLY A N 1
ATOM 1557 C CA . GLY A 1 201 ? 13.077 -1.495 -2.536 1.00 91.75 201 GLY A CA 1
ATOM 1558 C C . GLY A 1 201 ? 13.841 -2.804 -2.737 1.00 91.75 201 GLY A C 1
ATOM 1559 O O . GLY A 1 201 ? 15.001 -2.900 -2.344 1.00 91.75 201 GLY A O 1
ATOM 1560 N N . PHE A 1 202 ? 13.238 -3.771 -3.433 1.00 91.81 202 PHE A N 1
ATOM 1561 C CA . PHE A 1 202 ? 13.926 -5.000 -3.823 1.00 91.81 202 PHE A CA 1
ATOM 1562 C C . PHE A 1 202 ? 15.142 -4.718 -4.717 1.00 91.81 202 PHE A C 1
ATOM 1564 O O . PHE A 1 202 ? 16.241 -5.137 -4.371 1.00 91.81 202 PHE A O 1
ATOM 1571 N N . ILE A 1 203 ? 14.985 -3.954 -5.804 1.00 91.50 203 ILE A N 1
ATOM 1572 C CA . ILE A 1 203 ? 16.084 -3.638 -6.735 1.00 91.50 203 ILE A CA 1
ATOM 1573 C C . ILE A 1 203 ? 17.254 -2.922 -6.042 1.00 91.50 203 ILE A C 1
ATOM 1575 O O . ILE A 1 203 ? 18.411 -3.207 -6.332 1.00 91.50 203 ILE A O 1
ATOM 1579 N N . MET A 1 204 ? 16.960 -1.989 -5.136 1.00 87.00 204 MET A N 1
ATOM 1580 C CA . MET A 1 204 ? 17.973 -1.128 -4.516 1.00 87.00 204 MET A CA 1
ATOM 1581 C C . MET A 1 204 ? 18.656 -1.754 -3.301 1.00 87.00 204 MET A C 1
ATOM 1583 O O . MET A 1 204 ? 19.772 -1.364 -2.969 1.00 87.00 204 MET A O 1
ATOM 1587 N N . SER A 1 205 ? 17.981 -2.657 -2.588 1.00 84.44 205 SER A N 1
ATOM 1588 C CA . SER A 1 205 ? 18.446 -3.138 -1.280 1.00 84.44 205 SER A CA 1
ATOM 1589 C C . SER A 1 205 ? 18.696 -4.643 -1.225 1.00 84.44 205 SER A C 1
ATOM 1591 O O . SER A 1 205 ? 19.238 -5.128 -0.234 1.00 84.44 205 SER A O 1
ATOM 1593 N N . SER A 1 206 ? 18.329 -5.400 -2.261 1.00 77.44 206 SER A N 1
ATOM 1594 C CA . SER A 1 206 ? 18.595 -6.836 -2.309 1.00 77.44 206 SER A CA 1
ATOM 1595 C C . SER A 1 206 ? 19.977 -7.120 -2.898 1.00 77.44 206 SER A C 1
ATOM 1597 O O . SER A 1 206 ? 20.287 -6.726 -4.017 1.00 77.44 206 SER A O 1
ATOM 1599 N N . GLY A 1 207 ? 20.792 -7.902 -2.186 1.00 77.62 207 GLY A N 1
ATOM 1600 C CA . GLY A 1 207 ? 22.036 -8.470 -2.725 1.00 77.62 207 GLY A CA 1
ATOM 1601 C C . GLY A 1 207 ? 21.821 -9.612 -3.731 1.00 77.62 207 GLY A C 1
ATOM 1602 O O . GLY A 1 207 ? 22.775 -10.293 -4.086 1.00 77.62 207 GLY A O 1
ATOM 1603 N N . ARG A 1 208 ? 20.571 -9.875 -4.141 1.00 81.81 208 ARG A N 1
ATOM 1604 C CA . ARG A 1 208 ? 20.164 -10.999 -5.008 1.00 81.81 208 ARG A CA 1
ATOM 1605 C C . ARG A 1 208 ? 19.597 -10.540 -6.357 1.00 81.81 208 ARG A C 1
ATOM 1607 O O . ARG A 1 208 ? 18.833 -11.272 -6.979 1.00 81.81 208 ARG A O 1
ATOM 1614 N N . VAL A 1 209 ? 19.892 -9.309 -6.769 1.00 89.50 209 VAL A N 1
ATOM 1615 C CA . VAL A 1 209 ? 19.371 -8.724 -8.010 1.00 89.50 209 VAL A CA 1
ATOM 1616 C C . VAL A 1 209 ? 20.353 -8.989 -9.142 1.00 89.50 209 VAL A C 1
ATOM 1618 O O . VAL A 1 209 ? 21.477 -8.499 -9.136 1.00 89.50 209 VAL A O 1
ATOM 1621 N N . GLU A 1 210 ? 19.904 -9.756 -10.125 1.00 93.00 210 GLU A N 1
ATOM 1622 C CA . GLU A 1 210 ? 20.631 -9.983 -11.374 1.00 93.00 210 GLU A CA 1
ATOM 1623 C C . GLU A 1 210 ? 20.336 -8.884 -12.404 1.00 93.00 210 GLU A C 1
ATOM 1625 O O . GLU A 1 210 ? 19.297 -8.224 -12.347 1.00 93.00 210 GLU A O 1
ATOM 1630 N N . GLU A 1 211 ? 21.219 -8.724 -13.390 1.00 92.69 211 GLU A N 1
ATOM 1631 C CA . GLU A 1 211 ? 21.140 -7.672 -14.411 1.00 92.69 211 GLU A CA 1
ATOM 1632 C C . GLU A 1 211 ? 19.800 -7.648 -15.169 1.00 92.69 211 GLU A C 1
ATOM 1634 O O . GLU A 1 211 ? 19.214 -6.582 -15.370 1.00 92.69 211 GLU A O 1
ATOM 1639 N N . TRP A 1 212 ? 19.247 -8.820 -15.495 1.00 94.06 212 TRP A N 1
ATOM 1640 C CA . TRP A 1 212 ? 17.973 -8.921 -16.210 1.00 94.06 212 TRP A CA 1
ATOM 1641 C C . TRP A 1 212 ? 16.791 -8.300 -15.443 1.00 94.06 212 TRP A C 1
ATOM 1643 O O . TRP A 1 212 ? 15.843 -7.835 -16.078 1.00 94.06 212 TRP A O 1
ATOM 1653 N N . HIS A 1 213 ? 16.845 -8.214 -14.105 1.00 95.50 213 HIS A N 1
ATOM 1654 C CA . HIS A 1 213 ? 15.812 -7.526 -13.325 1.00 95.50 213 HIS A CA 1
ATOM 1655 C C . HIS A 1 213 ? 15.782 -6.032 -13.659 1.00 95.50 213 HIS A C 1
ATOM 1657 O O . HIS A 1 213 ? 14.709 -5.462 -13.853 1.00 95.50 213 HIS A O 1
ATOM 1663 N N . PHE A 1 214 ? 16.955 -5.396 -13.769 1.00 95.56 214 PHE A N 1
ATOM 1664 C CA . PHE A 1 214 ? 17.059 -3.984 -14.142 1.00 95.56 214 PHE A CA 1
ATOM 1665 C C . PHE A 1 214 ? 16.500 -3.751 -15.543 1.00 95.56 214 PHE A C 1
ATOM 1667 O O . PHE A 1 214 ? 15.743 -2.802 -15.748 1.00 95.56 214 PHE A O 1
ATOM 1674 N N . HIS A 1 215 ? 16.824 -4.639 -16.487 1.00 96.19 215 HIS A N 1
ATOM 1675 C CA . HIS A 1 215 ? 16.323 -4.553 -17.858 1.00 96.19 215 HIS A CA 1
ATOM 1676 C C . HIS A 1 215 ? 14.801 -4.646 -17.876 1.00 96.19 215 HIS A C 1
ATOM 1678 O O . HIS A 1 215 ? 14.125 -3.748 -18.375 1.00 96.19 215 HIS A O 1
ATOM 1684 N N . ARG A 1 216 ? 14.240 -5.671 -17.230 1.00 97.38 216 ARG A N 1
ATOM 1685 C CA . ARG A 1 216 ? 12.794 -5.887 -17.204 1.00 97.38 216 ARG A CA 1
ATOM 1686 C C . ARG A 1 216 ? 12.036 -4.755 -16.495 1.00 97.38 216 ARG A C 1
ATOM 1688 O O . ARG A 1 216 ? 10.944 -4.384 -16.944 1.00 97.38 216 ARG A O 1
ATOM 1695 N N . VAL A 1 217 ? 12.605 -4.160 -15.442 1.00 97.88 217 VAL A N 1
ATOM 1696 C CA . VAL A 1 217 ? 12.040 -2.957 -14.804 1.00 97.88 217 VAL A CA 1
ATOM 1697 C C . VAL A 1 217 ? 12.073 -1.767 -15.756 1.00 97.88 217 VAL A C 1
ATOM 1699 O O . VAL A 1 217 ? 11.057 -1.089 -15.877 1.00 97.88 217 VAL A O 1
ATOM 1702 N N . ALA A 1 218 ? 13.176 -1.533 -16.473 1.00 97.81 218 ALA A N 1
ATOM 1703 C CA . ALA A 1 218 ? 13.254 -0.450 -17.453 1.00 97.81 218 ALA A CA 1
ATOM 1704 C C . ALA A 1 218 ? 12.163 -0.596 -18.525 1.00 97.81 218 ALA A C 1
ATOM 1706 O O . ALA A 1 218 ? 11.437 0.362 -18.790 1.00 97.81 218 ALA A O 1
ATOM 1707 N N . ILE A 1 219 ? 11.969 -1.812 -19.055 1.00 98.38 219 ILE A N 1
ATOM 1708 C CA . ILE A 1 219 ? 10.865 -2.124 -19.978 1.00 98.38 219 ILE A CA 1
ATOM 1709 C C . ILE A 1 219 ? 9.503 -1.797 -19.349 1.00 98.38 219 ILE A C 1
ATOM 1711 O O . ILE A 1 219 ? 8.679 -1.137 -19.978 1.00 98.38 219 ILE A O 1
ATOM 1715 N N . SER A 1 220 ? 9.276 -2.193 -18.093 1.00 98.44 220 SER A N 1
ATOM 1716 C CA . SER A 1 220 ? 8.013 -1.907 -17.390 1.00 98.44 220 SER A CA 1
ATOM 1717 C C . SER A 1 220 ? 7.758 -0.410 -17.269 1.00 98.44 220 SER A C 1
ATOM 1719 O O . SER A 1 220 ? 6.650 0.052 -17.512 1.00 98.44 220 SER A O 1
ATOM 1721 N N . LEU A 1 221 ? 8.785 0.367 -16.919 1.00 98.44 221 LEU A N 1
ATOM 1722 C CA . LEU A 1 221 ? 8.670 1.816 -16.784 1.00 98.44 221 LEU A CA 1
ATOM 1723 C C . LEU A 1 221 ? 8.342 2.484 -18.127 1.00 98.44 221 LEU A C 1
ATOM 1725 O O . LEU A 1 221 ? 7.504 3.383 -18.155 1.00 98.44 221 LEU A O 1
ATOM 1729 N N . PHE A 1 222 ? 8.908 2.014 -19.244 1.00 98.12 222 PHE A N 1
ATOM 1730 C CA . PHE A 1 222 ? 8.501 2.480 -20.576 1.00 98.12 222 PHE A CA 1
ATOM 1731 C C . PHE A 1 222 ? 7.051 2.115 -20.913 1.00 98.12 222 PHE A C 1
ATOM 1733 O O . PHE A 1 222 ? 6.321 2.954 -21.440 1.00 98.12 222 PHE A O 1
ATOM 1740 N N . ARG A 1 223 ? 6.593 0.911 -20.555 1.00 97.94 223 ARG A N 1
ATOM 1741 C CA . ARG A 1 223 ? 5.183 0.520 -20.718 1.00 97.94 223 ARG A CA 1
ATOM 1742 C C . ARG A 1 223 ? 4.242 1.376 -19.873 1.00 97.94 223 ARG A C 1
ATOM 1744 O O . ARG A 1 223 ? 3.187 1.768 -20.355 1.00 97.94 223 ARG A O 1
ATOM 1751 N N . LEU A 1 224 ? 4.636 1.723 -18.647 1.00 97.88 224 LEU A N 1
ATOM 1752 C CA . LEU A 1 224 ? 3.873 2.640 -17.799 1.00 97.88 224 LEU A CA 1
ATOM 1753 C C . LEU A 1 224 ? 3.796 4.051 -18.388 1.00 97.88 224 LEU A C 1
ATOM 1755 O O . LEU A 1 224 ? 2.763 4.696 -18.262 1.00 97.88 224 LEU A O 1
ATOM 1759 N N . LEU A 1 225 ? 4.843 4.534 -19.063 1.00 97.19 225 LEU A N 1
ATOM 1760 C CA . LEU A 1 225 ? 4.771 5.816 -19.771 1.00 97.19 225 LEU A CA 1
ATOM 1761 C C . LEU A 1 225 ? 3.738 5.800 -20.907 1.00 97.1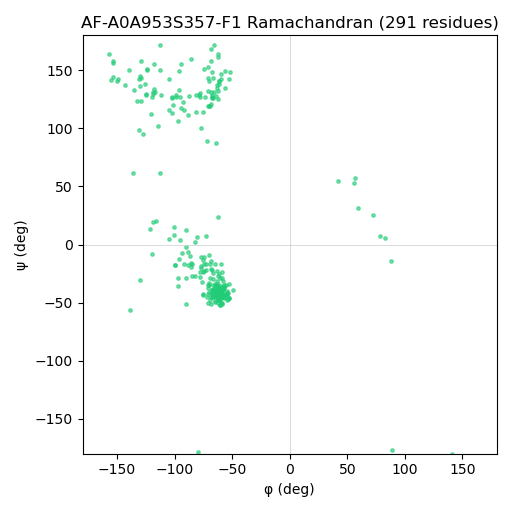9 225 LEU A C 1
ATOM 1763 O O . LEU A 1 225 ? 3.120 6.825 -21.177 1.00 97.19 225 LEU A O 1
ATOM 1767 N N . ALA A 1 226 ? 3.526 4.647 -21.545 1.00 96.00 226 ALA A N 1
ATOM 1768 C CA . ALA A 1 226 ? 2.513 4.479 -22.586 1.00 96.00 226 ALA A CA 1
ATOM 1769 C C . ALA A 1 226 ? 1.080 4.389 -22.030 1.00 96.00 226 ALA A C 1
ATOM 1771 O O . ALA A 1 226 ? 0.122 4.469 -22.796 1.00 96.00 226 ALA A O 1
ATOM 1772 N N . LEU A 1 227 ? 0.930 4.192 -20.718 1.00 96.50 227 LEU A N 1
ATOM 1773 C CA . LEU A 1 227 ? -0.346 3.923 -20.073 1.00 96.50 227 LEU A CA 1
ATOM 1774 C C . LEU A 1 227 ? -0.981 5.223 -19.540 1.00 96.50 227 LEU A C 1
ATOM 1776 O O . LEU A 1 227 ? -0.417 5.837 -18.626 1.00 96.50 227 LEU A O 1
ATOM 1780 N N . PRO A 1 228 ? -2.164 5.636 -20.038 1.00 95.31 228 PRO A N 1
ATOM 1781 C CA . PRO A 1 228 ? -2.850 6.837 -19.552 1.00 95.31 228 PRO A CA 1
ATOM 1782 C C . PRO A 1 228 ? -3.141 6.805 -18.045 1.00 95.31 228 PRO A C 1
ATOM 1784 O O . PRO A 1 228 ? -3.003 7.810 -17.349 1.00 95.31 228 PRO A O 1
ATOM 1787 N N . GLU A 1 229 ? -3.478 5.633 -17.508 1.00 96.69 229 GLU A N 1
ATOM 1788 C CA . GLU A 1 229 ? -3.808 5.412 -16.098 1.00 96.69 229 GLU A CA 1
ATOM 1789 C C . GLU A 1 229 ? -2.601 5.586 -15.159 1.00 96.69 229 GLU A C 1
ATOM 1791 O O . GLU A 1 229 ? -2.770 5.716 -13.945 1.00 96.69 229 GLU A O 1
ATOM 1796 N N . ALA A 1 230 ? -1.379 5.621 -15.702 1.00 96.19 230 ALA A N 1
ATOM 1797 C CA . ALA A 1 230 ? -0.147 5.860 -14.953 1.00 96.19 230 ALA A CA 1
ATOM 1798 C C . ALA A 1 230 ? 0.366 7.309 -15.069 1.00 96.19 230 ALA A C 1
ATOM 1800 O O . ALA A 1 230 ? 1.507 7.578 -14.683 1.00 96.19 230 ALA A O 1
ATOM 1801 N N . VAL A 1 231 ? -0.460 8.257 -15.538 1.00 94.88 231 VAL A N 1
ATOM 1802 C CA . VAL A 1 231 ? -0.082 9.675 -15.725 1.00 94.88 231 VAL A CA 1
ATOM 1803 C C . VAL A 1 231 ? 0.594 10.296 -14.498 1.00 94.88 231 VAL A C 1
ATOM 1805 O O . VAL A 1 231 ? 1.594 10.998 -14.630 1.00 94.88 231 VAL A O 1
ATOM 1808 N N . SER A 1 232 ? 0.135 9.962 -13.286 1.00 94.06 232 SER A N 1
ATOM 1809 C CA . SER A 1 232 ? 0.698 10.486 -12.032 1.00 94.06 232 SER A CA 1
ATOM 1810 C C . SER A 1 232 ? 2.142 10.048 -11.766 1.00 94.06 232 SER A C 1
ATOM 1812 O O . SER A 1 232 ? 2.808 10.615 -10.904 1.00 94.06 232 SER A O 1
ATOM 1814 N N . MET A 1 233 ? 2.627 9.015 -12.459 1.00 96.56 233 MET A N 1
ATOM 1815 C CA . MET A 1 233 ? 3.997 8.522 -12.345 1.00 96.56 233 MET A CA 1
ATOM 1816 C C . MET A 1 233 ? 4.899 9.017 -13.477 1.00 96.56 233 MET A C 1
ATOM 1818 O O . MET A 1 233 ? 6.113 8.954 -13.314 1.00 96.56 233 MET A O 1
ATOM 1822 N N . GLN A 1 234 ? 4.353 9.506 -14.596 1.00 95.75 234 GLN A N 1
ATOM 1823 C CA . GLN A 1 234 ? 5.130 9.753 -15.818 1.00 95.75 234 GLN A CA 1
ATOM 1824 C C . GLN A 1 234 ? 6.291 10.731 -15.606 1.00 95.75 234 GLN A C 1
ATOM 1826 O O . GLN A 1 234 ? 7.409 10.424 -16.01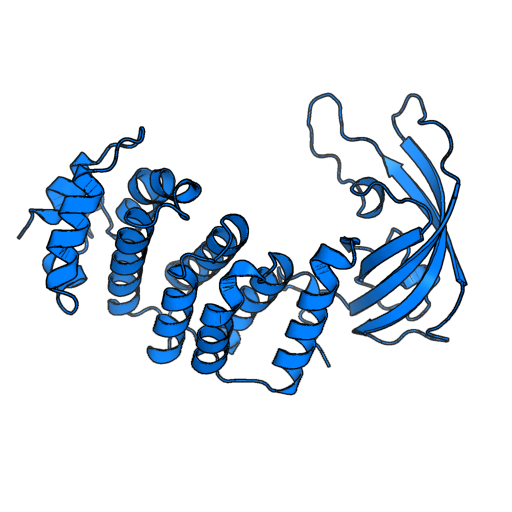5 1.00 95.75 234 GLN A O 1
ATOM 1831 N N . GLY A 1 235 ? 6.064 11.839 -14.890 1.00 95.44 235 GLY A N 1
ATOM 1832 C CA . GLY A 1 235 ? 7.131 12.792 -14.561 1.00 95.44 235 GLY A CA 1
ATOM 1833 C C . GLY A 1 235 ? 8.262 12.154 -13.760 1.00 95.44 235 GLY A C 1
ATOM 1834 O O . GLY A 1 235 ? 9.413 12.159 -14.184 1.00 95.44 235 GLY A O 1
ATOM 1835 N N . ASN A 1 236 ? 7.930 11.450 -12.674 1.00 96.94 236 ASN A N 1
ATOM 1836 C CA . ASN A 1 236 ? 8.930 10.724 -11.888 1.00 96.94 236 ASN A CA 1
ATOM 1837 C C . ASN A 1 236 ? 9.632 9.623 -12.694 1.00 96.94 236 ASN A C 1
ATOM 1839 O O . ASN A 1 236 ? 10.814 9.366 -12.472 1.00 96.94 236 ASN A O 1
ATOM 1843 N N . ILE A 1 237 ? 8.935 8.965 -13.624 1.00 97.81 237 ILE A N 1
ATOM 1844 C CA . ILE A 1 237 ? 9.536 7.950 -14.490 1.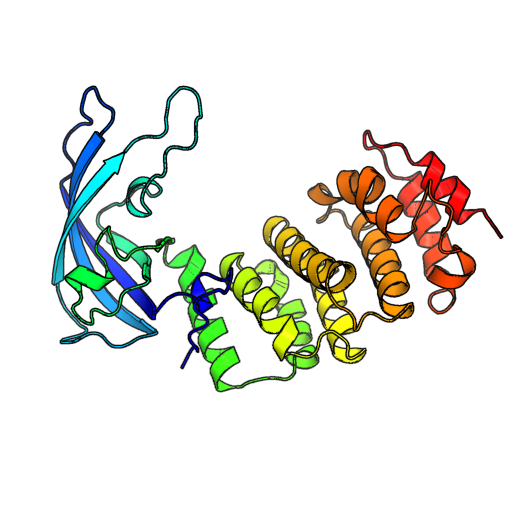00 97.81 237 ILE A CA 1
ATOM 1845 C C . ILE A 1 237 ? 10.593 8.583 -15.403 1.00 97.81 237 ILE A C 1
ATOM 1847 O O . ILE A 1 237 ? 11.715 8.075 -15.441 1.00 97.81 237 ILE A O 1
ATOM 1851 N N . ILE A 1 238 ? 10.263 9.690 -16.079 1.00 97.69 238 ILE A N 1
ATOM 1852 C CA . ILE A 1 238 ? 11.169 10.413 -16.987 1.00 97.69 238 ILE A CA 1
ATOM 1853 C C . ILE A 1 238 ? 12.315 11.083 -16.225 1.00 97.69 238 ILE A C 1
ATOM 1855 O O . ILE A 1 238 ? 13.475 10.887 -16.573 1.00 97.69 238 ILE A O 1
ATOM 1859 N N . GLY A 1 239 ? 12.000 11.855 -15.185 1.00 96.12 239 GLY A N 1
ATOM 1860 C CA . GLY A 1 239 ? 12.957 12.718 -14.496 1.00 96.12 239 GLY A CA 1
ATOM 1861 C C . GLY A 1 239 ? 13.784 12.023 -13.416 1.00 96.12 239 GLY A C 1
ATOM 1862 O O . GLY A 1 239 ? 14.794 12.564 -12.979 1.00 96.12 239 GLY A O 1
ATOM 1863 N N . THR A 1 240 ? 13.383 10.840 -12.936 1.00 96.12 240 THR A N 1
ATOM 1864 C CA . THR A 1 240 ? 14.054 10.202 -11.787 1.00 96.12 240 THR A CA 1
ATOM 1865 C C . THR A 1 240 ? 14.240 8.697 -11.943 1.00 96.12 240 THR A C 1
ATOM 1867 O O . THR A 1 240 ? 15.363 8.208 -11.836 1.00 96.12 240 THR A O 1
ATOM 1870 N N . TYR A 1 241 ? 13.175 7.924 -12.161 1.00 97.12 241 TYR A N 1
ATOM 1871 C CA . TYR A 1 241 ? 13.247 6.466 -12.043 1.00 97.12 241 TYR A CA 1
ATOM 1872 C C . TYR A 1 241 ? 14.045 5.825 -13.177 1.00 97.12 241 TYR A C 1
ATOM 1874 O O . TYR A 1 241 ? 14.960 5.056 -12.886 1.00 97.12 241 TYR A O 1
ATOM 1882 N N . LEU A 1 242 ? 13.754 6.154 -14.442 1.00 97.56 242 LEU A N 1
ATOM 1883 C CA . LEU A 1 242 ? 14.530 5.636 -15.571 1.00 97.56 242 LEU A CA 1
ATOM 1884 C C . LEU A 1 242 ? 15.980 6.142 -15.560 1.00 97.56 242 LEU A C 1
ATOM 1886 O O . LEU A 1 242 ? 16.868 5.295 -15.646 1.00 97.56 242 LEU A O 1
ATOM 1890 N N . PRO A 1 243 ? 16.273 7.452 -15.392 1.00 97.12 243 PRO A N 1
ATOM 1891 C CA . PRO A 1 243 ? 17.655 7.927 -15.325 1.00 97.12 243 PRO A CA 1
ATOM 1892 C C . PRO A 1 243 ? 18.494 7.208 -14.267 1.00 97.12 243 PRO A C 1
ATOM 1894 O O . PRO A 1 243 ? 19.580 6.719 -14.578 1.00 97.12 243 PRO A O 1
ATOM 1897 N N . ASN A 1 244 ? 17.962 7.057 -13.049 1.00 95.44 244 ASN A N 1
ATOM 1898 C CA . ASN A 1 244 ? 18.667 6.373 -11.964 1.00 95.44 244 ASN A CA 1
ATOM 1899 C C . ASN A 1 244 ? 18.845 4.875 -12.241 1.00 95.44 244 ASN A C 1
ATOM 1901 O O . ASN A 1 244 ? 19.920 4.329 -12.003 1.00 95.44 244 ASN A O 1
ATOM 1905 N N . LEU A 1 245 ? 17.815 4.204 -12.767 1.00 95.50 245 LEU A N 1
ATOM 1906 C CA . LEU A 1 245 ? 17.878 2.777 -13.093 1.00 95.50 245 LEU A CA 1
ATOM 1907 C C . LEU A 1 245 ? 18.890 2.487 -14.210 1.00 95.50 245 LEU A C 1
ATOM 1909 O O . LEU A 1 245 ? 19.573 1.465 -14.182 1.00 95.50 245 LEU A O 1
ATOM 1913 N N . LEU A 1 246 ? 19.001 3.382 -15.189 1.00 96.31 246 LEU A N 1
ATOM 1914 C CA . LEU A 1 246 ? 19.907 3.248 -16.330 1.00 96.31 246 LEU A CA 1
ATOM 1915 C C . LEU A 1 246 ? 21.320 3.780 -16.040 1.00 96.31 246 LEU A C 1
ATOM 1917 O O . LEU A 1 246 ? 22.230 3.541 -16.831 1.00 96.31 246 LEU A O 1
ATOM 1921 N N . GLY A 1 247 ? 21.514 4.470 -14.912 1.00 95.31 247 GLY A N 1
ATOM 1922 C CA . GLY A 1 247 ? 22.790 5.080 -14.538 1.00 95.31 247 GLY A CA 1
ATOM 1923 C C . GLY A 1 247 ? 23.142 6.316 -15.370 1.00 95.31 247 GLY A C 1
ATOM 1924 O O . GLY A 1 247 ? 24.325 6.625 -15.513 1.00 95.31 247 GLY A O 1
ATOM 1925 N N . LEU A 1 248 ? 22.153 7.016 -15.939 1.00 95.38 248 LEU A N 1
ATOM 1926 C CA . LEU A 1 248 ? 22.399 8.201 -16.765 1.00 95.38 248 LEU A CA 1
ATOM 1927 C C . LEU A 1 248 ? 23.080 9.297 -15.937 1.00 95.38 248 LEU A C 1
ATOM 1929 O O . LEU A 1 248 ? 22.650 9.607 -14.830 1.00 95.38 248 LEU A O 1
ATOM 1933 N N . GLY A 1 249 ? 24.153 9.876 -16.478 1.00 90.38 249 GLY A N 1
ATOM 1934 C CA . GLY A 1 249 ? 24.982 10.853 -15.763 1.00 90.38 249 GLY A CA 1
ATOM 1935 C C . GLY A 1 249 ? 26.028 10.236 -14.825 1.00 90.38 249 GLY A C 1
ATOM 1936 O O . GLY A 1 249 ? 26.721 10.973 -14.130 1.00 90.38 249 GLY A O 1
ATOM 1937 N N . THR A 1 250 ? 26.176 8.908 -14.816 1.00 92.56 250 THR A N 1
ATOM 1938 C CA . THR A 1 250 ? 27.237 8.197 -14.081 1.00 92.56 250 THR A CA 1
ATOM 1939 C C . THR A 1 250 ? 28.229 7.536 -15.045 1.00 92.56 250 THR A C 1
ATOM 1941 O O . THR A 1 250 ? 27.994 7.491 -16.250 1.00 92.56 250 THR A O 1
ATOM 1944 N N . SER A 1 251 ? 29.336 6.990 -14.530 1.00 90.62 251 SER A N 1
ATOM 1945 C CA . SER A 1 251 ? 30.286 6.204 -15.335 1.00 90.62 251 SER A CA 1
ATOM 1946 C C . SER A 1 251 ? 29.756 4.820 -15.732 1.00 90.62 251 SER A C 1
ATOM 1948 O O . SER A 1 251 ? 30.299 4.203 -16.642 1.00 90.62 251 SER A O 1
ATOM 1950 N N . ASN A 1 252 ? 28.710 4.327 -15.060 1.00 90.81 252 ASN A N 1
ATOM 1951 C CA . ASN A 1 252 ? 28.209 2.958 -15.190 1.00 90.81 252 ASN A CA 1
ATOM 1952 C C . ASN A 1 252 ? 26.823 2.957 -15.850 1.00 90.81 252 ASN A C 1
ATOM 1954 O O . ASN A 1 252 ? 25.825 2.557 -15.247 1.00 90.81 252 ASN A O 1
ATOM 1958 N N . VAL A 1 253 ? 26.763 3.450 -17.088 1.00 94.81 253 VAL A N 1
ATOM 1959 C CA . VAL A 1 253 ? 25.526 3.505 -17.877 1.00 94.81 253 VAL A CA 1
ATOM 1960 C C . VAL A 1 253 ? 25.213 2.123 -18.451 1.00 94.81 253 VAL A C 1
ATOM 1962 O O . VAL A 1 253 ? 26.042 1.537 -19.145 1.00 94.81 253 VAL A O 1
ATOM 1965 N N . ARG A 1 254 ? 23.999 1.615 -18.216 1.00 95.31 254 ARG A N 1
ATOM 1966 C CA . ARG A 1 254 ? 23.495 0.405 -18.894 1.00 95.31 254 ARG A CA 1
ATOM 1967 C C . ARG A 1 254 ? 23.203 0.734 -20.349 1.00 95.31 254 ARG A C 1
ATOM 1969 O O . ARG A 1 254 ? 22.540 1.736 -20.592 1.00 95.31 254 ARG A O 1
ATOM 1976 N N . SER A 1 255 ? 23.648 -0.063 -21.318 1.00 96.06 255 SER A N 1
ATOM 1977 C CA . SER A 1 255 ? 23.391 0.258 -22.729 1.00 96.06 255 SER A CA 1
ATOM 1978 C C . SER A 1 255 ? 21.933 -0.020 -23.120 1.00 96.06 255 SER A C 1
ATOM 1980 O O . SER A 1 255 ? 21.279 -0.914 -22.577 1.00 96.06 255 SER A O 1
ATOM 1982 N N . ALA A 1 256 ? 21.407 0.725 -24.098 1.00 96.38 256 ALA A N 1
ATOM 1983 C CA . ALA A 1 256 ? 20.086 0.435 -24.656 1.00 96.38 256 ALA A CA 1
ATOM 1984 C C . ALA A 1 256 ? 20.052 -0.952 -25.322 1.00 96.38 256 ALA A C 1
ATOM 1986 O O . ALA A 1 256 ? 19.059 -1.667 -25.212 1.00 96.38 256 ALA A O 1
ATOM 1987 N N . ASN A 1 257 ? 21.142 -1.365 -25.972 1.00 95.75 257 ASN A N 1
ATOM 1988 C CA . ASN A 1 257 ? 21.235 -2.687 -26.587 1.00 95.75 257 ASN A CA 1
ATOM 1989 C C . ASN A 1 257 ? 21.105 -3.820 -25.562 1.00 95.75 257 ASN A C 1
ATOM 1991 O O . ASN A 1 257 ? 20.446 -4.814 -25.853 1.00 95.75 257 ASN A O 1
ATOM 1995 N N . ASP A 1 258 ? 21.667 -3.658 -24.364 1.00 95.12 258 ASP A N 1
ATOM 1996 C CA . ASP A 1 258 ? 21.563 -4.662 -23.302 1.00 95.12 258 ASP A CA 1
ATOM 1997 C C . ASP A 1 258 ? 20.159 -4.709 -22.704 1.00 95.12 258 ASP A C 1
ATOM 1999 O O . ASP A 1 258 ? 19.581 -5.789 -22.576 1.00 95.12 258 ASP A O 1
ATOM 2003 N N . VAL A 1 259 ? 19.571 -3.540 -22.421 1.00 96.62 259 VAL A N 1
ATOM 2004 C CA . VAL A 1 259 ? 18.219 -3.441 -21.851 1.00 96.62 259 VAL A CA 1
ATOM 2005 C C . VAL A 1 259 ? 17.162 -4.039 -22.781 1.00 96.62 259 VAL A C 1
ATOM 2007 O O . VAL A 1 259 ? 16.266 -4.739 -22.316 1.00 96.62 259 VAL A O 1
ATOM 2010 N N . PHE A 1 260 ? 17.259 -3.785 -24.088 1.00 96.81 260 PHE A N 1
ATOM 2011 C CA . PHE A 1 260 ? 16.262 -4.222 -25.072 1.00 96.81 260 PHE A CA 1
ATOM 2012 C C . PHE A 1 260 ? 16.609 -5.543 -25.770 1.00 96.81 260 PHE A C 1
ATOM 2014 O O . PHE A 1 260 ? 15.858 -5.962 -26.651 1.00 96.81 260 PHE A O 1
ATOM 2021 N N . ARG A 1 261 ? 17.706 -6.217 -25.394 1.00 95.12 261 ARG A N 1
ATOM 2022 C CA . ARG A 1 261 ? 18.188 -7.442 -26.059 1.00 95.12 261 ARG A CA 1
ATOM 2023 C C . ARG A 1 261 ? 17.104 -8.515 -26.183 1.00 95.12 261 ARG A C 1
ATOM 2025 O O . ARG A 1 261 ? 16.905 -9.061 -27.264 1.00 95.12 261 ARG A O 1
ATOM 2032 N N . ASP A 1 262 ? 16.372 -8.746 -25.094 1.00 93.56 262 ASP A N 1
ATOM 2033 C CA . ASP A 1 262 ? 15.297 -9.744 -25.022 1.00 93.56 262 ASP A CA 1
ATOM 2034 C C . ASP A 1 262 ? 13.920 -9.166 -25.423 1.00 93.56 262 ASP A C 1
ATOM 2036 O O . ASP A 1 262 ? 12.927 -9.892 -25.478 1.00 93.56 262 ASP A O 1
ATOM 2040 N N . TRP A 1 263 ? 13.849 -7.863 -25.729 1.00 94.06 263 TRP A N 1
ATOM 2041 C CA . TRP A 1 263 ? 12.624 -7.135 -26.085 1.00 94.06 263 TRP A CA 1
ATOM 2042 C C . TRP A 1 263 ? 12.837 -6.193 -27.287 1.00 94.06 263 TRP A C 1
ATOM 2044 O O . TRP A 1 263 ? 12.645 -4.978 -27.170 1.00 94.06 263 TRP A O 1
ATOM 2054 N N . PRO A 1 264 ? 13.203 -6.715 -28.473 1.00 87.38 264 PRO A N 1
ATOM 2055 C CA . PRO A 1 264 ? 13.617 -5.889 -29.611 1.00 87.38 264 PRO A CA 1
ATOM 2056 C C . PRO A 1 264 ? 12.535 -4.907 -30.102 1.00 87.38 264 PRO A C 1
ATOM 2058 O O . PRO A 1 264 ? 12.865 -3.824 -30.581 1.00 87.38 264 PRO A O 1
ATOM 2061 N N . GLY A 1 265 ? 11.247 -5.235 -29.937 1.00 90.75 265 GLY A N 1
ATOM 2062 C CA . GLY A 1 265 ? 10.134 -4.336 -30.279 1.00 90.75 265 GLY A CA 1
ATOM 2063 C C . GLY A 1 265 ? 9.922 -3.179 -29.291 1.00 90.75 265 GLY A C 1
ATOM 2064 O O . GLY A 1 265 ? 9.377 -2.137 -29.658 1.00 90.75 265 GLY A O 1
ATOM 2065 N N . GLU A 1 266 ? 10.389 -3.314 -28.048 1.00 95.69 266 GLU A N 1
ATOM 2066 C CA . GLU A 1 266 ? 10.143 -2.315 -27.001 1.00 95.69 266 GLU A CA 1
ATOM 2067 C C . GLU A 1 266 ? 11.009 -1.062 -27.170 1.00 95.69 266 GLU A C 1
ATOM 2069 O O . GLU A 1 266 ? 10.608 0.012 -26.735 1.00 95.69 266 GLU A O 1
ATOM 2074 N N . ARG A 1 267 ? 12.161 -1.136 -27.855 1.00 94.81 267 ARG A N 1
ATOM 2075 C CA . ARG A 1 267 ? 13.021 0.046 -28.073 1.00 94.81 267 ARG A CA 1
ATOM 2076 C C . ARG A 1 267 ? 12.338 1.103 -28.941 1.00 94.81 267 ARG A C 1
ATOM 2078 O O . ARG A 1 267 ? 12.420 2.303 -28.663 1.00 94.81 267 ARG A O 1
ATOM 2085 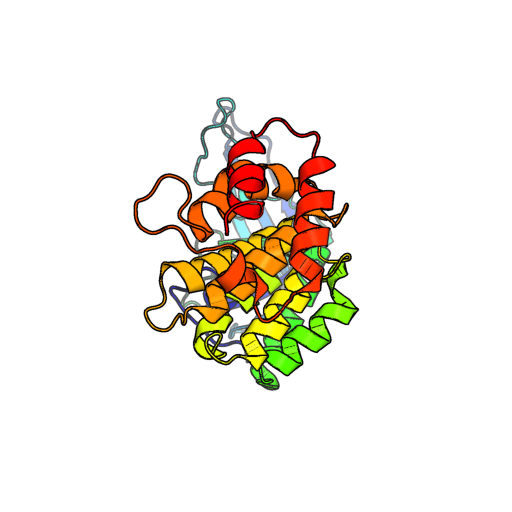N N . GLN A 1 268 ? 11.659 0.663 -30.000 1.00 94.81 268 GLN A N 1
ATOM 2086 C CA . GLN A 1 268 ? 10.906 1.559 -30.877 1.00 94.81 268 GLN A CA 1
ATOM 2087 C C . GLN A 1 268 ? 9.699 2.147 -30.139 1.00 94.81 268 GLN A C 1
ATOM 2089 O O . GLN A 1 268 ? 9.465 3.354 -30.219 1.00 94.81 268 GLN A O 1
ATOM 2094 N N . ASN A 1 269 ? 8.991 1.315 -29.368 1.00 95.50 269 ASN A N 1
ATOM 2095 C CA . ASN A 1 269 ? 7.882 1.750 -28.523 1.00 95.50 269 ASN A CA 1
ATOM 2096 C C . ASN A 1 269 ? 8.334 2.810 -27.503 1.00 95.50 269 ASN A C 1
ATOM 2098 O O . ASN A 1 269 ? 7.785 3.908 -27.473 1.00 95.50 269 ASN A O 1
ATOM 2102 N N . ALA A 1 270 ? 9.415 2.546 -26.763 1.00 97.06 270 ALA A N 1
ATOM 2103 C CA . ALA A 1 270 ? 10.014 3.487 -25.817 1.00 97.06 270 ALA A CA 1
ATOM 2104 C C . ALA A 1 270 ? 10.370 4.828 -26.479 1.00 97.06 270 ALA A C 1
ATOM 2106 O O . ALA A 1 270 ? 10.077 5.889 -25.932 1.00 97.06 270 ALA A O 1
ATOM 2107 N N . THR A 1 271 ? 10.936 4.794 -27.691 1.00 96.31 271 THR A N 1
ATOM 2108 C CA . THR A 1 271 ? 11.241 6.012 -28.461 1.00 96.31 271 THR A CA 1
ATOM 2109 C C . THR A 1 271 ? 9.975 6.806 -28.788 1.00 96.31 271 THR A C 1
ATOM 2111 O O . THR A 1 271 ? 9.943 8.022 -28.601 1.00 96.31 271 THR A O 1
ATOM 2114 N N . SER A 1 272 ? 8.921 6.132 -29.257 1.00 95.75 272 SER A N 1
ATOM 2115 C CA . SER A 1 272 ? 7.638 6.766 -29.581 1.00 95.75 272 SER A CA 1
ATOM 2116 C C . SER A 1 272 ? 6.992 7.397 -28.347 1.00 95.75 272 SER A C 1
ATOM 2118 O O . SER A 1 272 ? 6.586 8.558 -28.379 1.00 95.75 272 SER A O 1
ATOM 2120 N N . VAL A 1 273 ? 6.952 6.650 -27.245 1.00 96.31 273 VAL A N 1
ATOM 2121 C CA . VAL A 1 273 ? 6.353 7.074 -25.976 1.00 96.31 273 VAL A CA 1
ATOM 2122 C C . VAL A 1 273 ? 7.080 8.288 -25.395 1.00 96.31 273 VAL A C 1
ATOM 2124 O O . VAL A 1 273 ? 6.436 9.259 -25.010 1.00 96.31 273 VAL A O 1
ATOM 2127 N N . ILE A 1 274 ? 8.418 8.294 -25.401 1.00 96.31 274 ILE A N 1
ATOM 2128 C CA . ILE A 1 274 ? 9.194 9.446 -24.919 1.00 96.31 274 ILE A CA 1
ATOM 2129 C C . ILE A 1 274 ? 9.011 10.663 -25.829 1.00 96.31 274 ILE A C 1
ATOM 2131 O O . ILE A 1 274 ? 8.893 11.787 -25.343 1.00 96.31 274 ILE A O 1
ATOM 2135 N N . ASN A 1 275 ? 8.957 10.475 -27.151 1.00 95.81 275 ASN A N 1
ATOM 2136 C CA . ASN A 1 275 ? 8.696 11.587 -28.065 1.00 95.81 275 ASN A CA 1
ATOM 2137 C C . ASN A 1 275 ? 7.320 12.219 -27.817 1.00 95.81 275 ASN A C 1
ATOM 2139 O O . ASN A 1 275 ? 7.225 13.448 -27.855 1.00 95.81 275 ASN A O 1
ATOM 2143 N N . GLY A 1 276 ? 6.310 11.396 -27.515 1.00 93.50 276 GLY A N 1
ATOM 2144 C CA . GLY A 1 276 ? 4.952 11.820 -27.171 1.00 93.50 276 GLY A CA 1
ATOM 2145 C C . GLY A 1 276 ? 4.786 12.408 -25.766 1.00 93.50 276 GLY A C 1
ATOM 2146 O O . GLY A 1 276 ? 3.742 12.988 -25.484 1.00 93.50 276 GLY A O 1
ATOM 2147 N N . TYR A 1 277 ? 5.791 12.303 -24.890 1.00 94.31 277 TYR A N 1
ATOM 2148 C CA . TYR A 1 277 ? 5.741 12.907 -23.560 1.00 94.31 277 TYR A CA 1
ATOM 2149 C C . TYR A 1 277 ? 5.749 14.441 -23.643 1.00 94.31 277 TYR A C 1
ATOM 2151 O O . TYR A 1 277 ? 6.614 15.042 -24.294 1.00 94.31 277 TYR A O 1
ATOM 2159 N N . SER A 1 278 ? 4.785 15.055 -22.952 1.00 91.62 278 SER A N 1
ATOM 2160 C CA . SER A 1 278 ? 4.539 16.502 -22.922 1.00 91.62 278 SER A CA 1
ATOM 2161 C C . SER A 1 278 ? 4.615 17.114 -21.515 1.00 91.62 278 SER A C 1
ATOM 2163 O O . SER A 1 278 ? 4.128 18.225 -21.312 1.00 91.62 278 SER A O 1
ATOM 2165 N N . GLY A 1 279 ? 5.145 16.386 -20.527 1.00 91.94 279 GLY A N 1
ATOM 2166 C CA . GLY A 1 279 ? 5.345 16.913 -19.173 1.00 91.94 279 GLY A CA 1
ATOM 2167 C C . GLY A 1 279 ? 6.601 17.785 -19.051 1.00 91.94 279 GLY A C 1
ATOM 2168 O O . GLY A 1 279 ? 7.299 18.029 -20.032 1.00 91.94 279 GLY A O 1
ATOM 2169 N N . ALA A 1 280 ? 6.872 18.276 -17.839 1.00 92.19 280 ALA A N 1
ATOM 2170 C CA . ALA A 1 280 ? 7.911 19.283 -17.595 1.00 92.19 280 ALA A CA 1
ATOM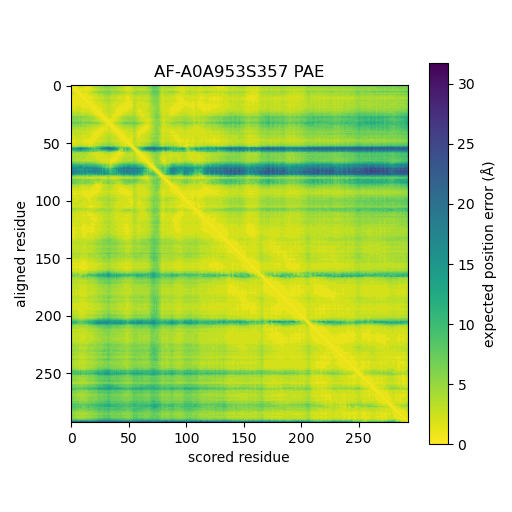 2171 C C . ALA A 1 280 ? 9.350 18.728 -17.573 1.00 92.19 280 ALA A C 1
ATOM 2173 O O . ALA A 1 280 ? 10.296 19.478 -17.799 1.00 92.19 280 ALA A O 1
ATOM 2174 N N . ASP A 1 281 ? 9.525 17.437 -17.282 1.00 94.75 281 ASP A N 1
ATOM 2175 C CA . ASP A 1 281 ? 10.848 16.814 -17.190 1.00 94.75 281 ASP A CA 1
ATOM 2176 C C . ASP A 1 281 ? 11.535 16.677 -18.559 1.00 94.75 281 ASP A C 1
ATOM 2178 O O . ASP A 1 281 ? 10.912 16.318 -19.560 1.00 94.75 281 ASP A O 1
ATOM 2182 N N . SER A 1 282 ? 12.849 16.913 -18.591 1.00 93.06 282 SER A N 1
ATOM 2183 C CA . SER A 1 282 ? 13.673 16.789 -19.800 1.00 93.06 282 SER A CA 1
ATOM 2184 C C . SER A 1 282 ? 13.721 15.341 -20.303 1.00 93.06 282 SER A C 1
ATOM 2186 O O . SER A 1 282 ? 14.061 14.412 -19.568 1.00 93.06 282 SER A O 1
ATOM 2188 N N . LYS A 1 283 ? 13.418 15.149 -21.593 1.00 95.56 283 LYS A N 1
ATOM 2189 C CA . LYS A 1 283 ? 13.434 13.840 -22.273 1.00 95.56 283 LYS A CA 1
ATOM 2190 C C . LYS A 1 283 ? 14.733 13.554 -23.026 1.00 95.56 283 LYS A C 1
ATOM 2192 O O . LYS A 1 283 ? 14.984 12.424 -23.449 1.00 95.56 283 LYS A O 1
ATOM 2197 N N . GLU A 1 284 ? 15.568 14.571 -23.198 1.00 95.56 284 GLU A N 1
ATOM 2198 C CA . GLU A 1 284 ? 16.786 14.560 -24.004 1.00 95.56 284 GLU A CA 1
ATOM 2199 C C . GLU A 1 284 ? 17.808 13.498 -23.558 1.00 95.56 284 GLU A C 1
ATOM 2201 O O . GLU A 1 284 ? 18.337 12.807 -24.439 1.00 95.56 284 GLU A O 1
ATOM 2206 N N . PRO A 1 285 ? 18.071 13.281 -22.249 1.00 95.88 285 PRO A N 1
ATOM 2207 C CA . PRO A 1 285 ? 19.001 12.241 -21.811 1.00 95.88 285 PRO A CA 1
ATOM 2208 C C . PRO A 1 285 ? 18.543 10.838 -22.222 1.00 95.88 285 PRO A C 1
ATOM 2210 O O . PRO A 1 285 ? 19.339 10.048 -22.729 1.00 95.88 285 PRO A O 1
ATOM 2213 N N . LEU A 1 286 ? 17.247 10.546 -22.074 1.00 97.19 286 LEU A N 1
ATOM 2214 C CA . LEU A 1 286 ? 16.673 9.248 -22.429 1.00 97.19 286 LEU A CA 1
ATOM 2215 C C . LEU A 1 286 ? 16.637 9.033 -23.946 1.00 97.19 286 LEU A C 1
ATOM 2217 O O . LEU A 1 286 ? 16.973 7.948 -24.415 1.00 97.19 286 LEU A O 1
ATOM 2221 N N . LEU A 1 287 ? 16.287 10.059 -24.730 1.00 96.88 287 LEU A N 1
ATOM 2222 C CA . LEU A 1 287 ? 16.319 9.977 -26.196 1.00 96.88 287 LEU A CA 1
ATOM 2223 C C . LEU A 1 287 ? 17.740 9.790 -26.736 1.00 96.88 287 LEU A C 1
ATOM 2225 O O . LEU A 1 287 ? 17.937 9.054 -27.703 1.00 96.88 287 LEU A O 1
ATOM 2229 N N . SER A 1 288 ? 18.728 10.446 -26.125 1.00 96.25 288 SER A N 1
ATOM 2230 C CA . SER A 1 288 ? 20.140 10.282 -26.493 1.00 96.25 288 SER A CA 1
ATOM 2231 C C . SER A 1 288 ? 20.620 8.870 -26.169 1.00 96.25 288 SER A C 1
ATOM 2233 O O . SER A 1 288 ? 21.208 8.205 -27.021 1.00 96.25 288 SER A O 1
ATOM 2235 N N . TRP A 1 289 ? 20.279 8.377 -24.977 1.00 97.19 289 TRP A N 1
ATOM 2236 C CA . TRP A 1 289 ? 20.555 7.009 -24.552 1.00 97.19 289 TRP A CA 1
ATOM 2237 C C . TRP A 1 289 ? 19.919 5.962 -25.483 1.00 97.19 289 TRP A C 1
ATOM 2239 O O . TRP A 1 289 ? 20.596 5.035 -25.920 1.00 97.19 289 TRP A O 1
ATOM 2249 N N . LEU A 1 290 ? 18.657 6.148 -25.888 1.00 96.25 290 LEU A N 1
ATOM 2250 C CA . LEU A 1 290 ? 17.962 5.253 -26.823 1.00 96.25 290 LEU A CA 1
ATOM 2251 C C . LEU A 1 290 ? 18.588 5.207 -28.221 1.00 96.25 290 LEU A C 1
ATOM 2253 O O . LEU A 1 290 ? 18.366 4.230 -28.936 1.00 96.25 290 LEU A O 1
ATOM 2257 N N . LYS A 1 291 ? 19.335 6.236 -28.633 1.00 94.19 291 LYS A N 1
ATOM 2258 C CA . LYS A 1 291 ? 20.027 6.302 -29.933 1.00 94.19 291 LYS A CA 1
ATOM 2259 C C . LYS A 1 291 ? 21.463 5.782 -29.875 1.00 94.19 291 LYS A C 1
ATOM 2261 O O . LYS A 1 291 ? 22.032 5.496 -30.928 1.00 94.19 291 LYS A O 1
ATOM 2266 N N . ALA A 1 292 ? 22.040 5.665 -28.679 1.00 88.69 292 ALA A N 1
ATOM 2267 C CA . ALA A 1 292 ? 23.379 5.124 -28.501 1.00 88.69 292 ALA A CA 1
ATOM 2268 C C . ALA A 1 292 ? 23.442 3.666 -28.995 1.00 88.69 292 ALA A C 1
ATOM 2270 O O . ALA A 1 292 ? 22.479 2.899 -28.862 1.00 88.69 292 ALA A O 1
ATOM 2271 N N . ARG A 1 293 ? 24.561 3.325 -29.637 1.00 69.06 293 ARG A N 1
ATOM 2272 C CA . ARG A 1 293 ? 24.877 1.951 -30.039 1.00 69.06 293 ARG A CA 1
ATOM 2273 C C . ARG A 1 293 ? 25.386 1.153 -28.849 1.00 69.06 293 ARG A C 1
ATOM 2275 O O . ARG A 1 293 ? 25.934 1.775 -27.919 1.00 69.06 293 ARG A O 1
#

Sequence (293 aa):
MIRLVPDSRSVILQSTHIVLVRVTRVEAPAWSAERTRIARIELNLIEVLKGEIVNGSGTVRFEVTQRLPDPEGYPYPNNCWSSQDVQTGAELVIFSKTESRVAADVVGQSACRRLMLSSLALSSVRAAAQVEAENPPLDNLARRLVSVAGGIQPVFMEYLVERFGDLRLQERGNFEAVLALLEAPALQPVVRVTLWNGIRGFIMSSGRVEEWHFHRVAISLFRLLALPEAVSMQGNIIGTYLPNLLGLGTSNVRSANDVFRDWPGERQNATSVINGYSGADSKEPLLSWLKAR